Protein AF-A0ABD0LZ65-F1 (afdb_monomer)

Se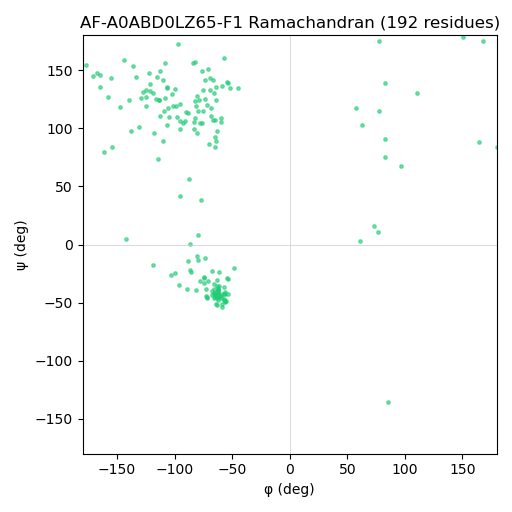condary structure (DSSP, 8-state):
---------------------------------------------------------SS--HHHHHHHHHHHHHHHHHHHHHHH---S-HHHHHHTSSS-HHHHHHHHHHHHHH-HHHHHHHHHHSTT-HHHHHHHHTSS----S-SEEEEEEEEESSS-SSS--EEEEEEEESS--S--------B-TT--B-

Mean predicted aligned error: 16.3 Å

Organism: NCBI:txid370345

Solvent-accessible surface area (backbone atoms only — not comparable to full-atom values): 13146 Å² total; per-residue (Å²): 142,87,83,88,86,79,88,87,89,86,79,91,86,84,90,84,83,80,89,86,81,95,84,86,82,88,82,90,78,89,77,82,75,80,84,78,88,67,83,87,70,87,69,86,77,84,84,79,88,79,78,81,74,87,78,92,67,99,59,84,55,53,33,60,57,40,29,58,46,32,69,71,42,39,65,56,49,36,52,44,45,75,73,73,46,90,63,90,52,38,59,60,56,22,68,67,55,90,66,58,75,68,53,29,51,54,43,23,55,57,18,62,74,46,33,54,72,53,38,52,52,31,44,68,68,32,64,85,38,29,61,60,31,25,35,73,57,64,50,28,84,83,67,90,79,62,64,58,44,78,79,42,79,48,52,45,67,80,72,77,77,92,70,89,64,49,76,49,74,39,73,50,54,82,74,68,76,74,92,80,87,84,89,84,86,67,76,48,97,86,70,56,79,121

Nearest PDB structures (foldseek):
  4k7b-assembly1_A  TM=2.508E-01  e=1.929E+00  Chaetoceros neogracilis
  3fig-assembly1_A  TM=1.866E-01  e=5.243E+00  Mycobacterium tuberculosis

Sequence (194 aa):
MIRLRHVSTDIYTNAATFLAVALVMCSARALTSPAVLGPKSDAISFQQDVSTTTQPDADINRCSVCVDFAHTALSKLVNIVLNVGVIGSCGDLCVMLPQVRSLAAVCDELCETAGIERFVKSVVTATSYSIYFCELLGTCPINDEGDAQISGLTVSPESGPQGPRKISFTIESTNGIGTGQLLWFVTTVDGIRI

Radius of gyration: 25.84 Å; Cα contacts (8 Å, |Δi|>4): 140; chains: 1; bounding box: 75×54×60 Å

Foldseek 3Di:
DDDDDDDDDDDDDDDDDDDDDDDDDDDDDDDDDPDDPDDDDPDPDDDDPQDADDDDDPDPLLLVVQLVLCQQFLLVLLVCCVPVNDDDAQLVSLVSGPDDPVSSVNSRVLCVQQDVVQLSVLSNVCNNPSNSSCVSSVSDDDDPVAQKDWPDWDWPPPDDPDDDIDIDTDIDGPPSHDDDDDDDFDADPVRDGD

pLDDT: mean 72.72, std 20.17, range [30.53, 94.75]

Structure (mmCIF, N/CA/C/O backbone):
data_AF-A0ABD0LZ65-F1
#
_entry.id   AF-A0ABD0LZ65-F1
#
loop_
_atom_site.group_PDB
_atom_site.id
_atom_site.type_symbol
_atom_site.label_atom_id
_atom_site.label_alt_id
_atom_site.label_comp_id
_atom_site.label_asym_id
_atom_site.label_entity_id
_atom_site.label_seq_id
_atom_site.pdbx_PDB_ins_code
_atom_site.Cartn_x
_atom_site.Cartn_y
_atom_site.Cartn_z
_atom_site.occupancy
_atom_site.B_iso_or_equiv
_atom_site.auth_seq_id
_atom_site.auth_comp_id
_atom_site.auth_asym_id
_atom_site.auth_atom_id
_atom_site.pdbx_PDB_model_num
ATOM 1 N N . MET A 1 1 ? 24.706 -19.411 -33.681 1.00 41.19 1 MET A N 1
ATOM 2 C CA . MET A 1 1 ? 25.291 -18.444 -34.636 1.00 41.19 1 MET A CA 1
ATOM 3 C C . MET A 1 1 ? 25.294 -17.087 -33.948 1.00 41.19 1 MET A C 1
ATOM 5 O O . MET A 1 1 ? 24.265 -16.435 -33.871 1.00 41.19 1 MET A O 1
ATOM 9 N N . ILE A 1 2 ? 26.410 -16.766 -33.297 1.00 30.53 2 ILE A N 1
ATOM 10 C CA . ILE A 1 2 ? 26.583 -15.640 -32.370 1.00 30.53 2 ILE A CA 1
ATOM 11 C C . ILE A 1 2 ? 27.324 -14.536 -33.127 1.00 30.53 2 ILE A C 1
ATOM 13 O O . ILE A 1 2 ? 28.349 -14.811 -33.749 1.00 30.53 2 ILE A O 1
ATOM 17 N N . ARG A 1 3 ? 26.809 -13.303 -33.095 1.00 37.03 3 ARG A N 1
ATOM 18 C CA . ARG A 1 3 ? 27.468 -12.123 -33.668 1.00 37.03 3 ARG A CA 1
ATOM 19 C C . ARG A 1 3 ? 27.752 -11.128 -32.545 1.00 37.03 3 ARG A C 1
ATOM 21 O O . ARG A 1 3 ? 26.887 -10.353 -32.157 1.00 37.03 3 ARG A O 1
ATOM 28 N N . LEU A 1 4 ? 28.975 -11.185 -32.027 1.00 31.89 4 LEU A N 1
ATOM 29 C CA . LEU A 1 4 ? 29.576 -10.137 -31.206 1.00 31.89 4 LEU A CA 1
ATOM 30 C C . LEU A 1 4 ? 29.994 -8.983 -32.130 1.00 31.89 4 LEU A C 1
ATOM 32 O O . LEU A 1 4 ? 30.623 -9.220 -33.163 1.00 31.89 4 LEU A O 1
ATOM 36 N N . ARG A 1 5 ? 29.662 -7.741 -31.764 1.00 46.78 5 ARG A N 1
ATOM 37 C CA . ARG A 1 5 ? 30.354 -6.547 -32.266 1.00 46.78 5 ARG A CA 1
ATOM 38 C C . ARG A 1 5 ? 31.216 -5.984 -31.149 1.00 46.78 5 ARG A C 1
ATOM 40 O O . ARG A 1 5 ? 30.784 -5.875 -30.008 1.00 46.78 5 ARG A O 1
ATOM 47 N N . HIS A 1 6 ? 32.434 -5.649 -31.532 1.00 40.12 6 HIS A N 1
ATOM 48 C CA . HIS A 1 6 ? 33.520 -5.176 -30.701 1.00 40.12 6 HIS A CA 1
ATOM 49 C C . HIS A 1 6 ? 33.958 -3.805 -31.245 1.00 40.12 6 HIS A C 1
ATOM 51 O O . HIS A 1 6 ? 33.943 -3.610 -32.460 1.00 40.12 6 HIS A O 1
ATOM 57 N N . VAL A 1 7 ? 34.405 -2.941 -30.324 1.00 42.28 7 VAL A N 1
ATOM 58 C CA . VAL A 1 7 ? 35.361 -1.823 -30.495 1.00 42.28 7 VAL A CA 1
ATOM 59 C C . VAL A 1 7 ? 34.819 -0.541 -31.154 1.00 42.28 7 VAL A C 1
ATOM 61 O O . VAL A 1 7 ? 34.542 -0.509 -32.345 1.00 42.28 7 VAL A O 1
ATOM 64 N N . SER A 1 8 ? 34.773 0.564 -30.397 1.00 43.31 8 SER A N 1
ATOM 65 C CA . SER A 1 8 ? 35.946 1.451 -30.352 1.00 43.31 8 SER A CA 1
ATOM 66 C C . SER A 1 8 ? 35.999 2.331 -29.105 1.00 43.31 8 SER A C 1
ATOM 68 O O . SER A 1 8 ? 35.046 3.013 -28.745 1.00 43.31 8 SER A O 1
ATOM 70 N N . THR A 1 9 ? 37.151 2.236 -28.451 1.00 46.91 9 THR A N 1
ATOM 71 C CA . THR A 1 9 ? 37.751 3.127 -27.460 1.00 46.91 9 THR A CA 1
ATOM 72 C C . THR A 1 9 ? 38.272 4.393 -28.128 1.00 46.91 9 THR A C 1
ATOM 74 O O . THR A 1 9 ? 38.869 4.266 -29.188 1.00 46.91 9 THR A O 1
ATOM 77 N N . ASP A 1 10 ? 38.116 5.538 -27.462 1.00 47.03 10 ASP A N 1
ATOM 78 C CA . ASP A 1 10 ? 38.966 6.742 -27.494 1.00 47.03 10 ASP A CA 1
ATOM 79 C C . ASP A 1 10 ? 38.508 7.633 -26.312 1.00 47.03 10 ASP A C 1
ATOM 81 O O . ASP A 1 10 ? 37.326 7.621 -25.983 1.00 47.03 10 ASP A O 1
ATOM 85 N N . ILE A 1 11 ? 39.282 8.441 -25.588 1.00 50.44 11 ILE A N 1
ATOM 86 C CA . ILE A 1 11 ? 40.715 8.711 -25.458 1.00 50.44 11 ILE A CA 1
ATOM 87 C C . ILE A 1 11 ? 40.849 9.497 -24.133 1.00 50.44 11 ILE A C 1
ATOM 89 O O . ILE A 1 11 ? 39.978 10.281 -23.757 1.00 50.44 11 ILE A O 1
ATOM 93 N N . TYR A 1 12 ? 41.956 9.272 -23.430 1.00 44.56 12 TYR A N 1
ATOM 94 C CA . TYR A 1 12 ? 42.454 10.019 -22.273 1.00 44.56 12 TYR A CA 1
ATOM 95 C C . TYR A 1 12 ? 42.584 11.526 -22.536 1.00 44.56 12 TYR A C 1
ATOM 97 O O . TYR A 1 12 ? 43.211 11.866 -23.531 1.00 44.56 12 TYR A O 1
ATOM 105 N N . THR A 1 13 ? 42.216 12.412 -21.595 1.00 45.00 13 THR A N 1
ATOM 106 C CA . THR A 1 13 ? 43.141 13.442 -21.052 1.00 45.00 13 THR A CA 1
ATOM 107 C C . THR A 1 13 ? 42.562 14.190 -19.838 1.00 45.00 13 THR A C 1
ATOM 109 O O . THR A 1 13 ? 41.387 14.538 -19.815 1.00 45.00 13 THR A O 1
ATOM 112 N N . ASN A 1 14 ? 43.459 14.525 -18.901 1.00 45.38 14 ASN A N 1
ATOM 113 C CA . ASN A 1 14 ? 43.379 15.581 -17.874 1.00 45.38 14 ASN A CA 1
ATOM 114 C C . ASN A 1 14 ? 42.917 15.193 -16.460 1.00 45.38 14 ASN A C 1
ATOM 116 O O . ASN A 1 14 ? 41.922 15.679 -15.933 1.00 45.38 14 ASN A O 1
ATOM 120 N N . ALA A 1 15 ? 43.776 14.415 -15.798 1.00 44.91 15 ALA A N 1
ATOM 121 C CA . ALA A 1 15 ? 44.048 14.564 -14.373 1.00 44.91 15 ALA A CA 1
ATOM 122 C C . ALA A 1 15 ? 45.232 15.533 -14.200 1.00 44.91 15 ALA A C 1
ATOM 124 O O . ALA A 1 15 ? 46.355 15.147 -14.508 1.00 44.91 15 ALA A O 1
ATOM 125 N N . ALA A 1 16 ? 44.991 16.772 -13.755 1.00 44.53 16 ALA A N 1
ATOM 126 C CA . ALA A 1 16 ? 45.996 17.656 -13.142 1.00 44.53 16 ALA A CA 1
ATOM 127 C C . ALA A 1 16 ? 45.377 19.011 -12.750 1.00 44.53 16 ALA A C 1
ATOM 129 O O . ALA A 1 16 ? 45.516 19.977 -13.486 1.00 44.53 16 ALA A O 1
ATOM 130 N N . THR A 1 17 ? 44.745 19.098 -11.578 1.00 50.50 17 THR A N 1
ATOM 131 C CA . THR A 1 17 ? 44.694 20.337 -10.771 1.00 50.50 17 THR A CA 1
ATOM 132 C C . THR A 1 17 ? 44.308 19.982 -9.333 1.00 50.50 17 THR A C 1
ATOM 134 O O . THR A 1 17 ? 43.161 20.074 -8.905 1.00 50.50 17 THR A O 1
ATOM 137 N N . PHE A 1 18 ? 45.310 19.517 -8.588 1.00 42.91 18 PHE A N 1
ATOM 138 C CA . PHE A 1 18 ? 45.309 19.486 -7.128 1.00 42.91 18 PHE A CA 1
ATOM 139 C C . PHE A 1 18 ? 45.577 20.897 -6.571 1.00 42.91 18 PHE A C 1
ATOM 141 O O . PHE A 1 18 ? 46.368 21.641 -7.142 1.00 42.91 18 PHE A O 1
ATOM 148 N N . LEU A 1 19 ? 44.998 21.171 -5.395 1.00 44.56 19 LEU A N 1
ATOM 149 C CA . LEU A 1 19 ? 45.417 22.163 -4.390 1.00 44.56 19 LEU A CA 1
ATOM 150 C C . LEU A 1 19 ? 45.406 23.657 -4.776 1.00 44.56 19 LEU A C 1
ATOM 152 O O . LEU A 1 19 ? 46.388 24.171 -5.299 1.00 44.56 19 LEU A O 1
ATOM 156 N N . ALA A 1 20 ? 44.390 24.391 -4.303 1.00 42.25 20 ALA A N 1
ATOM 157 C CA . ALA A 1 20 ? 44.596 25.670 -3.611 1.00 42.25 20 ALA A CA 1
ATOM 158 C C . ALA A 1 20 ? 43.324 26.122 -2.856 1.00 42.25 20 ALA A C 1
ATOM 160 O O . ALA A 1 20 ? 42.233 26.146 -3.413 1.00 42.25 20 ALA A O 1
ATOM 161 N N . VAL A 1 21 ? 43.527 26.575 -1.616 1.00 46.44 21 VAL A N 1
ATOM 162 C CA . VAL A 1 21 ? 42.649 27.444 -0.805 1.00 46.44 21 VAL A CA 1
ATOM 163 C C . VAL A 1 21 ? 41.485 26.786 -0.047 1.00 46.44 21 VAL A C 1
ATOM 165 O O . VAL A 1 21 ? 40.305 26.990 -0.313 1.00 46.44 21 VAL A O 1
ATOM 168 N N . ALA A 1 22 ? 41.849 26.119 1.049 1.00 43.31 22 ALA A N 1
ATOM 169 C CA . ALA A 1 22 ? 41.120 26.282 2.301 1.00 43.31 22 ALA A CA 1
ATOM 170 C C . ALA A 1 22 ? 41.377 27.706 2.834 1.00 43.31 22 ALA A C 1
ATOM 172 O O . ALA A 1 22 ? 42.515 27.991 3.193 1.00 43.31 22 ALA A O 1
ATOM 173 N N . LEU A 1 23 ? 40.361 28.584 2.828 1.00 46.59 23 LEU A N 1
ATOM 174 C CA . LEU A 1 23 ? 40.190 29.781 3.686 1.00 46.59 23 LEU A CA 1
ATOM 175 C C . LEU A 1 23 ? 39.114 30.715 3.100 1.00 46.59 23 LEU A C 1
ATOM 177 O O . LEU A 1 23 ? 39.457 31.634 2.375 1.00 46.59 23 LEU A O 1
ATOM 181 N N . VAL A 1 24 ? 37.837 30.512 3.449 1.00 53.16 24 VAL A N 1
ATOM 182 C CA . VAL A 1 24 ? 36.882 31.594 3.791 1.00 53.16 24 VAL A CA 1
ATOM 183 C C . VAL A 1 24 ? 35.819 30.982 4.717 1.00 53.16 24 VAL A C 1
ATOM 185 O O . VAL A 1 24 ? 34.760 30.536 4.283 1.00 53.16 24 VAL A O 1
ATOM 188 N N . MET A 1 25 ? 36.127 30.918 6.014 1.00 49.28 25 MET A N 1
ATOM 189 C CA . MET A 1 25 ? 35.100 30.902 7.058 1.00 49.28 25 MET A CA 1
ATOM 190 C C . MET A 1 25 ? 34.679 32.345 7.364 1.00 49.28 25 MET A C 1
ATOM 192 O O . MET A 1 25 ? 35.478 33.267 7.223 1.00 49.28 25 MET A O 1
ATOM 196 N N . CYS A 1 26 ? 33.463 32.486 7.897 1.00 44.91 26 CYS A N 1
ATOM 197 C CA . CYS A 1 26 ? 32.886 33.679 8.526 1.00 44.91 26 CYS A CA 1
ATOM 198 C C . CYS A 1 26 ? 32.264 34.743 7.601 1.00 44.91 26 CYS A C 1
ATOM 200 O O . CYS A 1 26 ? 32.858 35.764 7.274 1.00 44.91 26 CYS A O 1
ATOM 202 N N . SER A 1 27 ? 30.963 34.593 7.342 1.00 55.25 27 SER A N 1
ATOM 203 C CA . SER A 1 27 ? 30.028 35.698 7.594 1.00 55.25 27 SER A CA 1
ATOM 204 C C . SER A 1 27 ? 28.662 35.157 8.016 1.00 55.25 27 SER A C 1
ATOM 206 O O . SER A 1 27 ? 27.998 34.401 7.312 1.00 55.25 27 SER A O 1
ATOM 208 N N . ALA A 1 28 ? 28.286 35.529 9.235 1.00 50.56 28 ALA A N 1
ATOM 209 C CA . ALA A 1 28 ? 27.008 35.252 9.855 1.00 50.56 28 ALA A CA 1
ATOM 210 C C . ALA A 1 28 ? 25.861 35.939 9.102 1.00 50.56 28 ALA A C 1
ATOM 212 O O . ALA A 1 28 ? 25.926 37.138 8.832 1.00 50.56 28 ALA A O 1
ATOM 213 N N . ARG A 1 29 ? 24.764 35.209 8.879 1.00 59.06 29 ARG A N 1
ATOM 214 C CA . ARG A 1 29 ? 23.412 35.781 8.847 1.00 59.06 29 ARG A CA 1
ATOM 215 C C . ARG A 1 29 ? 22.460 34.844 9.578 1.00 59.06 29 ARG A C 1
ATOM 217 O O . ARG A 1 29 ? 21.974 33.867 9.022 1.00 59.06 29 ARG A O 1
ATOM 224 N N . ALA A 1 30 ? 22.213 35.172 10.843 1.00 46.31 30 ALA A N 1
ATOM 225 C CA . ALA A 1 30 ? 21.021 34.741 11.548 1.00 46.31 30 ALA A CA 1
ATOM 226 C C . ALA A 1 30 ? 19.813 35.401 10.864 1.00 46.31 30 ALA A C 1
ATOM 228 O O . ALA A 1 30 ? 19.624 36.611 10.961 1.00 46.31 30 ALA A O 1
ATOM 229 N N . LEU A 1 31 ? 19.031 34.613 10.130 1.00 55.03 31 LEU A N 1
ATOM 230 C CA . LEU A 1 31 ? 17.697 34.995 9.679 1.00 55.03 31 LEU A CA 1
ATOM 231 C C . LEU A 1 31 ? 16.704 34.422 10.687 1.00 55.03 31 LEU A C 1
ATOM 233 O O . LEU A 1 31 ? 16.379 33.238 10.670 1.00 55.03 31 LEU A O 1
ATOM 237 N N . THR A 1 32 ? 16.262 35.279 11.601 1.00 49.81 32 THR A N 1
ATOM 238 C CA . THR A 1 32 ? 15.119 35.026 12.474 1.00 49.81 32 THR A C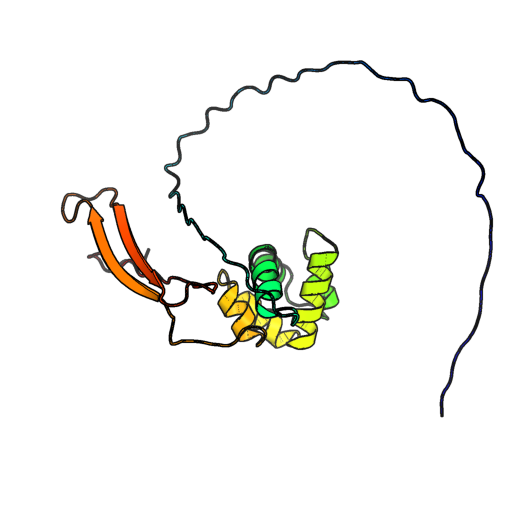A 1
ATOM 239 C C . THR A 1 32 ? 13.861 34.968 11.612 1.00 49.81 32 THR A C 1
ATOM 241 O O . THR A 1 32 ? 13.414 35.995 11.101 1.00 49.81 32 THR A O 1
ATOM 244 N N . SER A 1 33 ? 13.302 33.771 11.423 1.00 56.28 33 SER A N 1
ATOM 245 C CA . SER A 1 33 ? 11.960 33.629 10.852 1.00 56.28 33 SER A CA 1
ATOM 246 C C . SER A 1 33 ? 10.917 34.136 11.854 1.00 56.28 33 SER A C 1
ATOM 248 O O . SER A 1 33 ? 10.982 33.754 13.025 1.00 56.28 33 SER A O 1
ATOM 250 N N . PRO A 1 34 ? 9.947 34.962 11.429 1.00 55.16 34 PRO A N 1
ATOM 251 C CA . PRO A 1 34 ? 8.779 35.255 12.242 1.00 55.16 34 PRO A CA 1
ATOM 252 C C . PRO A 1 34 ? 7.945 33.980 12.407 1.00 55.16 34 PRO A C 1
ATOM 254 O O . PRO A 1 34 ? 7.633 33.289 11.437 1.00 55.16 34 PRO A O 1
ATOM 257 N N . ALA A 1 35 ? 7.594 33.675 13.654 1.00 47.16 35 ALA A N 1
ATOM 258 C CA . ALA A 1 35 ? 6.641 32.631 13.990 1.00 47.16 35 ALA A CA 1
ATOM 259 C C . ALA A 1 35 ? 5.289 32.955 13.338 1.00 47.16 35 ALA A C 1
ATOM 261 O O . ALA A 1 35 ? 4.595 33.890 13.738 1.00 47.16 35 ALA A O 1
ATOM 262 N N . VAL A 1 36 ? 4.923 32.185 12.315 1.00 49.31 36 VAL A N 1
ATOM 263 C CA . VAL A 1 36 ? 3.570 32.179 11.762 1.00 49.31 36 VAL A CA 1
ATOM 264 C C . VAL A 1 36 ? 2.694 31.392 12.735 1.00 49.31 36 VAL A C 1
ATOM 266 O O . VAL A 1 36 ? 2.767 30.167 12.807 1.00 49.31 36 VAL A O 1
ATOM 269 N N . LEU A 1 37 ? 1.879 32.110 13.508 1.00 49.38 37 LEU A N 1
ATOM 270 C CA . LEU A 1 37 ? 0.743 31.560 14.247 1.00 49.38 37 LEU A CA 1
ATOM 271 C C . LEU A 1 37 ? -0.338 31.168 13.231 1.00 49.38 37 LEU A C 1
ATOM 273 O O . LEU A 1 37 ? -1.208 31.965 12.886 1.00 49.38 37 LEU A O 1
ATOM 277 N N . GLY A 1 38 ? -0.232 29.950 12.704 1.00 46.84 38 GLY A N 1
ATOM 278 C CA . GLY A 1 38 ? -1.297 29.326 11.928 1.00 46.84 38 GLY A CA 1
ATOM 279 C C . GLY A 1 38 ? -2.480 28.932 12.826 1.00 46.84 38 GLY A C 1
ATOM 280 O O . GLY A 1 38 ? -2.282 28.657 14.014 1.00 46.84 38 GLY A O 1
ATOM 281 N N . PRO A 1 39 ? -3.713 28.910 12.291 1.00 45.66 39 PRO A N 1
ATOM 282 C CA . PRO A 1 39 ? -4.882 28.440 13.020 1.00 45.66 39 PRO A CA 1
ATOM 283 C C . PRO A 1 39 ? -4.682 26.987 13.460 1.00 45.66 39 PRO A C 1
ATOM 285 O O . PRO A 1 39 ? -4.199 26.146 12.705 1.00 45.66 39 PRO A O 1
ATOM 288 N N . LYS A 1 40 ? -5.063 26.723 14.708 1.00 40.44 40 LYS A N 1
ATOM 289 C CA . LYS A 1 40 ? -5.073 25.414 15.354 1.00 40.44 40 LYS A CA 1
ATOM 290 C C . LYS A 1 40 ? -6.085 24.525 14.621 1.00 40.44 40 LYS A C 1
ATOM 292 O O . LYS A 1 40 ? -7.269 24.549 14.936 1.00 40.44 40 LYS A O 1
ATOM 297 N N . SER A 1 41 ? -5.647 23.814 13.587 1.00 48.69 41 SER A N 1
ATOM 298 C CA . SER A 1 41 ? -6.399 22.682 13.065 1.00 48.69 41 SER A CA 1
ATOM 299 C C . SER A 1 41 ? -6.275 21.565 14.093 1.00 48.69 41 SER A C 1
ATOM 301 O O . SER A 1 41 ? -5.166 21.146 14.431 1.00 48.69 41 SER A O 1
ATOM 303 N N . ASP A 1 42 ? -7.406 21.115 14.631 1.00 43.12 42 ASP A N 1
ATOM 304 C CA . ASP A 1 42 ? -7.477 19.886 15.414 1.00 43.12 42 ASP A CA 1
ATOM 305 C C . ASP A 1 42 ? -7.139 18.722 14.474 1.00 43.12 42 ASP A C 1
ATOM 307 O O . ASP A 1 42 ? -7.996 18.119 13.830 1.00 43.12 42 ASP A O 1
ATOM 311 N N . ALA A 1 43 ? -5.840 18.483 14.306 1.00 39.81 43 ALA A N 1
ATOM 312 C CA . ALA A 1 43 ? -5.324 17.355 13.568 1.00 39.81 43 ALA A CA 1
ATOM 313 C C . ALA A 1 43 ? -5.736 16.085 14.313 1.00 39.81 43 ALA A C 1
ATOM 315 O O . ALA A 1 43 ? -5.434 15.912 15.495 1.00 39.81 43 ALA A O 1
ATOM 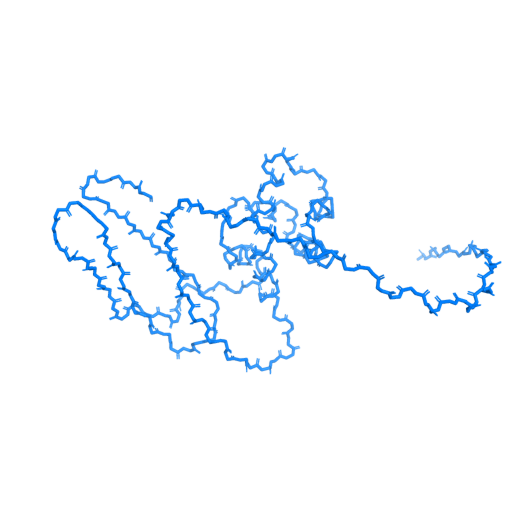316 N N . ILE A 1 44 ? -6.418 15.189 13.605 1.00 44.69 44 ILE A N 1
ATOM 317 C CA . ILE A 1 44 ? -6.600 13.809 14.040 1.00 44.69 44 ILE A CA 1
ATOM 318 C C . ILE A 1 44 ? -5.198 13.191 14.080 1.00 44.69 44 ILE A C 1
ATOM 320 O O . ILE A 1 44 ? -4.630 12.831 13.051 1.00 44.69 44 ILE A O 1
ATOM 324 N N . SER A 1 45 ? -4.597 13.147 15.266 1.00 36.12 45 SER A N 1
ATOM 325 C CA . SER A 1 45 ? -3.297 12.525 15.481 1.00 36.12 45 SER A CA 1
ATOM 326 C C . SER A 1 45 ? -3.490 11.025 15.677 1.00 36.12 45 SER A C 1
ATOM 328 O O . SER A 1 45 ? -3.930 10.585 16.740 1.00 36.12 45 SER A O 1
ATOM 330 N N . PHE A 1 46 ? -3.149 10.237 14.662 1.00 43.25 46 PHE A N 1
ATOM 331 C CA . PHE A 1 46 ? -2.929 8.805 14.825 1.00 43.25 46 PHE A CA 1
ATOM 332 C C . PHE A 1 46 ? -1.502 8.607 15.345 1.00 43.25 46 PHE A C 1
ATOM 334 O O . PHE A 1 46 ? -0.539 8.858 14.626 1.00 43.25 46 PHE A O 1
ATOM 341 N N . GLN A 1 47 ? -1.356 8.207 16.609 1.00 35.97 47 GLN A N 1
ATOM 342 C CA . GLN A 1 47 ? -0.085 7.699 17.126 1.00 35.97 47 GLN A CA 1
ATOM 343 C C . GLN A 1 47 ? -0.133 6.177 17.027 1.00 35.97 47 GLN A C 1
ATOM 345 O O . GLN A 1 47 ? -0.872 5.531 17.766 1.00 35.97 47 GLN A O 1
ATOM 350 N N . GLN A 1 48 ? 0.599 5.621 16.065 1.00 39.69 48 GLN A N 1
ATOM 351 C CA . GLN A 1 48 ? 0.784 4.183 15.926 1.00 39.69 48 GLN A CA 1
ATOM 352 C C . GLN A 1 48 ? 2.209 3.854 16.376 1.00 39.69 48 GLN A C 1
ATOM 354 O O . GLN A 1 48 ? 3.162 4.104 15.641 1.00 39.69 48 GLN A O 1
ATOM 359 N N . ASP A 1 49 ? 2.356 3.320 17.588 1.00 33.06 49 ASP A N 1
ATOM 360 C CA . ASP A 1 49 ? 3.623 2.754 18.053 1.00 33.06 49 ASP A CA 1
ATOM 361 C C . ASP A 1 49 ? 3.754 1.336 17.483 1.00 33.06 49 ASP A C 1
ATOM 363 O O . ASP A 1 49 ? 3.187 0.376 18.003 1.00 33.06 49 ASP A O 1
ATOM 367 N N . VAL A 1 50 ? 4.461 1.209 16.358 1.00 42.56 50 VAL A N 1
ATOM 368 C CA . VAL A 1 50 ? 4.819 -0.091 15.775 1.00 42.56 50 VAL A CA 1
ATOM 369 C C . VAL A 1 50 ? 6.195 -0.487 16.305 1.00 42.56 50 VAL A C 1
ATOM 371 O O . VAL A 1 50 ? 7.213 0.050 15.871 1.00 42.56 50 VAL A O 1
ATOM 374 N N . SER A 1 51 ? 6.244 -1.428 17.250 1.00 36.06 51 SER A N 1
ATOM 375 C CA . SER A 1 51 ? 7.494 -2.088 17.645 1.00 36.06 51 SER A CA 1
ATOM 376 C C . SER A 1 51 ? 7.801 -3.233 16.684 1.00 36.06 51 SER A C 1
ATOM 378 O O . SER A 1 51 ? 7.260 -4.328 16.807 1.00 36.06 51 SER A O 1
ATOM 380 N N . THR A 1 52 ? 8.694 -2.986 15.730 1.00 36.53 52 THR A N 1
ATOM 381 C CA . THR A 1 52 ? 9.206 -4.010 14.813 1.00 36.53 52 THR A CA 1
ATOM 382 C C . THR A 1 52 ? 10.291 -4.830 15.513 1.00 36.53 52 THR A C 1
ATOM 384 O O . THR A 1 52 ? 11.353 -4.298 15.836 1.00 36.53 52 THR A O 1
ATOM 387 N N . THR A 1 53 ? 10.053 -6.125 15.743 1.00 39.62 53 THR A N 1
ATOM 388 C CA . THR A 1 53 ? 11.099 -7.050 16.213 1.00 39.62 53 THR A CA 1
ATOM 389 C C . THR A 1 53 ? 11.655 -7.806 15.011 1.00 39.62 53 THR A C 1
ATOM 391 O O . THR A 1 53 ? 10.967 -8.617 14.400 1.00 39.62 53 THR A O 1
ATOM 394 N N . THR A 1 54 ? 12.893 -7.496 14.635 1.00 47.34 54 THR A N 1
ATOM 395 C CA . THR A 1 54 ? 13.596 -8.082 13.489 1.00 47.34 54 THR A CA 1
ATOM 396 C C . THR A 1 54 ? 14.018 -9.522 13.794 1.00 47.34 54 THR A C 1
ATOM 398 O O . THR A 1 54 ? 14.761 -9.744 14.751 1.00 47.34 54 THR A O 1
ATOM 401 N N . GLN A 1 55 ? 13.629 -10.492 12.960 1.00 46.66 55 GLN A N 1
ATOM 402 C CA . GLN A 1 55 ? 14.365 -11.755 12.830 1.00 46.66 55 GLN A CA 1
ATOM 403 C C . GLN A 1 55 ? 15.013 -11.875 11.443 1.00 46.66 55 GLN A C 1
ATOM 405 O O . GLN A 1 55 ? 14.499 -11.295 10.483 1.00 46.66 55 GLN A O 1
ATOM 410 N N . PRO A 1 56 ? 16.166 -12.563 11.344 1.00 54.97 56 PRO A N 1
ATOM 411 C CA . PRO A 1 56 ? 17.021 -12.538 10.173 1.00 54.97 56 PRO A CA 1
ATOM 412 C C . PRO A 1 56 ? 16.872 -13.838 9.381 1.00 54.97 56 PRO A C 1
ATOM 414 O O . PRO A 1 56 ? 17.390 -14.864 9.802 1.00 54.97 56 PRO A O 1
ATOM 417 N N . ASP A 1 57 ? 16.255 -13.775 8.207 1.00 44.09 57 ASP A N 1
ATOM 418 C CA . ASP A 1 57 ? 16.465 -14.785 7.173 1.00 44.09 57 ASP A CA 1
ATOM 419 C C . ASP A 1 57 ? 16.843 -14.088 5.871 1.00 44.09 57 ASP A C 1
ATOM 421 O O . ASP A 1 57 ? 16.255 -13.085 5.468 1.00 44.09 57 ASP A O 1
ATOM 425 N N . ALA A 1 58 ? 17.908 -14.593 5.254 1.00 39.31 58 ALA A N 1
ATOM 426 C CA . ALA A 1 58 ? 18.606 -14.022 4.109 1.00 39.31 5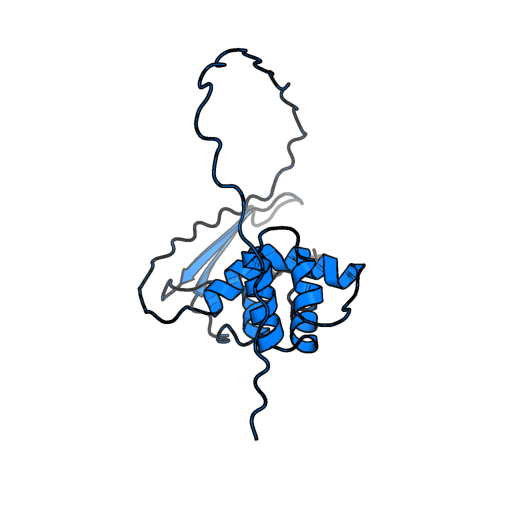8 ALA A CA 1
ATOM 427 C C . ALA A 1 58 ? 17.864 -14.232 2.774 1.00 39.31 58 ALA A C 1
ATOM 429 O O . ALA A 1 58 ? 18.495 -14.464 1.744 1.00 39.31 58 ALA A O 1
ATOM 430 N N . ASP A 1 59 ? 16.538 -14.138 2.792 1.00 47.22 59 ASP A N 1
ATOM 431 C CA . ASP A 1 59 ? 15.725 -13.966 1.597 1.00 47.22 59 ASP A CA 1
ATOM 432 C C . ASP A 1 59 ? 15.261 -12.511 1.604 1.00 47.22 59 ASP A C 1
ATOM 434 O O . ASP A 1 59 ? 14.630 -12.055 2.561 1.00 47.22 59 ASP A O 1
ATOM 438 N N . ILE A 1 60 ? 15.657 -11.727 0.599 1.00 53.00 60 ILE A N 1
ATOM 439 C CA . ILE A 1 60 ? 15.241 -10.325 0.511 1.00 53.00 60 ILE A CA 1
ATOM 440 C C . ILE A 1 60 ? 13.720 -10.350 0.440 1.00 53.00 60 ILE A C 1
ATOM 442 O O . ILE A 1 60 ? 13.157 -10.723 -0.588 1.00 53.00 60 ILE A O 1
ATOM 446 N N . ASN A 1 61 ? 13.062 -9.992 1.544 1.00 76.25 61 ASN A N 1
ATOM 447 C CA . ASN A 1 61 ? 11.620 -10.061 1.659 1.00 76.25 61 ASN A CA 1
ATOM 448 C C . ASN A 1 61 ? 11.012 -9.058 0.666 1.00 76.25 61 ASN A C 1
ATOM 450 O O . ASN A 1 61 ? 10.868 -7.869 0.958 1.00 76.25 61 ASN A O 1
ATOM 454 N N . ARG A 1 62 ? 10.709 -9.544 -0.546 1.00 85.19 62 ARG A N 1
ATOM 455 C CA . ARG A 1 62 ? 10.157 -8.764 -1.663 1.00 85.19 62 ARG A CA 1
ATOM 456 C C . ARG A 1 62 ? 8.885 -8.037 -1.248 1.00 85.19 62 ARG A C 1
ATOM 458 O O . ARG A 1 62 ? 8.624 -6.950 -1.757 1.00 85.19 62 ARG A O 1
ATOM 465 N N . CYS A 1 63 ? 8.148 -8.605 -0.294 1.00 87.25 63 CYS A N 1
ATOM 466 C CA . CYS A 1 63 ? 6.995 -7.962 0.306 1.00 87.25 63 CYS A CA 1
ATOM 467 C C . CYS A 1 63 ? 7.400 -6.692 1.064 1.00 87.25 63 CYS A C 1
ATOM 469 O O . CYS A 1 63 ? 6.873 -5.632 0.754 1.00 87.25 63 CYS A O 1
ATOM 471 N N . SER A 1 64 ? 8.388 -6.749 1.968 1.00 88.50 64 SER A N 1
ATOM 472 C CA . SER A 1 64 ? 8.867 -5.560 2.700 1.00 88.50 64 SER A CA 1
ATOM 473 C C . SER A 1 64 ? 9.321 -4.453 1.750 1.00 88.50 64 SER A C 1
ATOM 475 O O . SER A 1 64 ? 8.877 -3.316 1.871 1.00 88.50 64 SER A O 1
ATOM 477 N N . VAL A 1 65 ? 10.143 -4.794 0.751 1.00 90.50 65 VAL A N 1
ATOM 478 C CA . VAL A 1 65 ? 10.637 -3.819 -0.236 1.00 90.50 65 VAL A CA 1
ATOM 479 C C . VAL A 1 65 ? 9.486 -3.212 -1.041 1.00 90.50 65 VAL A C 1
ATOM 481 O O . VAL A 1 65 ? 9.467 -2.005 -1.281 1.00 90.50 65 VAL A O 1
ATOM 484 N N . CYS A 1 66 ? 8.510 -4.029 -1.444 1.00 92.00 66 CYS A N 1
ATOM 485 C CA . CYS A 1 66 ? 7.330 -3.549 -2.150 1.00 92.00 66 CYS A CA 1
ATOM 486 C C . CYS A 1 66 ? 6.465 -2.640 -1.267 1.00 92.00 66 CYS A C 1
ATOM 488 O O . CYS A 1 66 ? 6.007 -1.602 -1.738 1.00 92.00 66 CYS A O 1
ATOM 490 N N . VAL A 1 67 ? 6.258 -2.993 0.004 1.00 91.38 67 VAL A N 1
ATOM 491 C CA . VAL A 1 67 ? 5.450 -2.209 0.945 1.00 91.38 67 VAL A CA 1
ATOM 492 C C . VAL A 1 67 ? 6.100 -0.851 1.201 1.00 91.38 67 VAL A C 1
ATOM 494 O O . VAL A 1 67 ? 5.412 0.168 1.109 1.00 91.38 67 VAL A O 1
ATOM 497 N N . ASP A 1 68 ? 7.415 -0.815 1.430 1.00 90.75 68 ASP A N 1
ATOM 498 C CA . ASP A 1 68 ? 8.183 0.423 1.622 1.00 90.75 68 ASP A CA 1
ATOM 499 C C . ASP A 1 68 ? 8.131 1.317 0.374 1.00 90.75 68 ASP A C 1
ATOM 501 O O . ASP A 1 68 ? 7.908 2.535 0.452 1.00 90.75 68 ASP A O 1
ATOM 505 N N . PHE A 1 69 ? 8.276 0.700 -0.804 1.00 92.12 69 PHE A N 1
ATOM 506 C CA . PHE A 1 69 ? 8.099 1.366 -2.088 1.00 92.12 69 PHE A CA 1
ATOM 507 C C . PHE A 1 69 ? 6.695 1.961 -2.211 1.00 92.12 69 PHE A C 1
ATOM 509 O O . PHE A 1 69 ? 6.554 3.159 -2.457 1.00 92.12 69 PHE A O 1
ATOM 516 N N . ALA A 1 70 ? 5.658 1.151 -2.011 1.00 92.56 70 ALA A N 1
ATOM 517 C CA . ALA A 1 70 ? 4.271 1.554 -2.173 1.00 92.56 70 ALA A CA 1
ATOM 518 C C . ALA A 1 70 ? 3.903 2.673 -1.189 1.00 92.56 70 ALA A C 1
ATOM 520 O O . ALA A 1 70 ? 3.268 3.648 -1.580 1.00 92.56 70 ALA A O 1
ATOM 521 N N . HIS A 1 71 ? 4.385 2.612 0.054 1.00 90.25 71 HIS A N 1
ATOM 522 C CA . HIS A 1 71 ? 4.177 3.674 1.039 1.00 90.25 71 HIS A CA 1
ATOM 523 C C . HIS A 1 71 ? 4.699 5.039 0.559 1.00 90.25 71 HIS A C 1
ATOM 525 O O . HIS A 1 71 ? 4.070 6.071 0.784 1.00 90.25 71 HIS A O 1
ATOM 531 N N . THR A 1 72 ? 5.821 5.046 -0.162 1.00 90.00 72 THR A N 1
ATOM 532 C CA . THR A 1 72 ? 6.462 6.276 -0.645 1.00 90.00 72 THR A CA 1
ATOM 533 C C . THR A 1 72 ? 5.942 6.725 -2.016 1.00 90.00 72 THR A C 1
ATOM 535 O O . THR A 1 72 ? 5.830 7.923 -2.292 1.00 90.00 72 THR A O 1
ATOM 538 N N . AL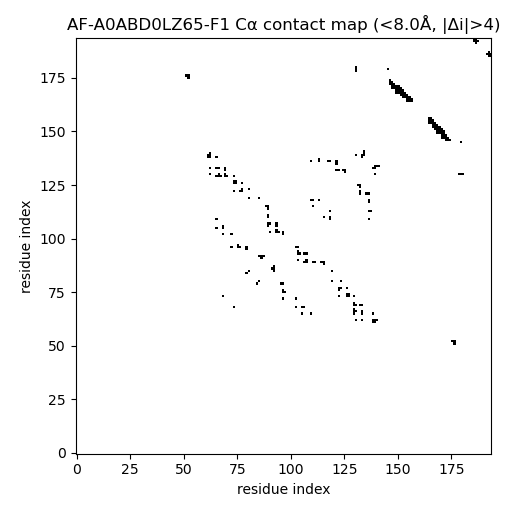A A 1 73 ? 5.675 5.770 -2.907 1.00 91.50 73 ALA A N 1
ATOM 539 C CA . ALA A 1 73 ? 5.485 6.011 -4.333 1.00 91.50 73 ALA A CA 1
ATOM 540 C C . ALA A 1 73 ? 4.020 5.989 -4.773 1.00 91.50 73 ALA A C 1
ATOM 542 O O . ALA A 1 73 ? 3.692 6.642 -5.761 1.00 91.50 73 ALA A O 1
ATOM 543 N N . LEU A 1 74 ? 3.132 5.276 -4.074 1.00 91.50 74 LEU A N 1
ATOM 544 C CA . LEU A 1 74 ? 1.796 4.957 -4.590 1.00 91.50 74 LEU A CA 1
ATOM 545 C C . LEU A 1 74 ? 0.931 6.204 -4.800 1.00 91.50 74 LEU A C 1
ATOM 547 O O . LEU A 1 74 ? 0.337 6.361 -5.861 1.00 91.50 74 LEU A O 1
ATOM 551 N N . SER A 1 75 ? 0.948 7.155 -3.862 1.00 90.44 75 SER A N 1
ATOM 552 C CA . SER A 1 75 ? 0.227 8.430 -4.013 1.00 90.44 75 SER A CA 1
ATOM 553 C C . SER A 1 75 ? 0.728 9.255 -5.207 1.00 90.44 75 SER A C 1
ATOM 555 O O . SER A 1 75 ? -0.054 9.906 -5.901 1.00 90.44 75 SER A O 1
ATOM 557 N N . LYS A 1 76 ? 2.033 9.208 -5.495 1.00 91.25 76 LYS A N 1
ATOM 558 C CA . LYS A 1 76 ? 2.636 9.873 -6.657 1.00 91.25 76 LYS A CA 1
ATOM 559 C C . LYS A 1 76 ? 2.281 9.139 -7.949 1.00 91.25 76 LYS A C 1
ATOM 561 O O . LYS A 1 76 ? 1.885 9.788 -8.910 1.00 91.25 76 LYS A O 1
ATOM 566 N N . LEU A 1 77 ? 2.367 7.809 -7.954 1.00 91.12 77 LEU A N 1
ATOM 567 C CA . LEU A 1 77 ? 2.003 6.964 -9.091 1.00 91.12 77 LEU A CA 1
ATOM 568 C C . LEU A 1 77 ? 0.541 7.150 -9.489 1.00 91.12 77 LEU A C 1
ATOM 570 O O . LEU A 1 77 ? 0.265 7.326 -10.669 1.00 91.12 77 LEU A O 1
ATOM 574 N N . VAL A 1 78 ? -0.383 7.186 -8.525 1.00 92.06 78 VAL A N 1
ATOM 575 C CA . VAL A 1 78 ? -1.804 7.456 -8.790 1.00 92.06 78 VAL A CA 1
ATOM 576 C C . VAL A 1 78 ? -1.967 8.802 -9.494 1.00 92.06 78 VAL A C 1
ATOM 578 O O . VAL A 1 78 ? -2.628 8.881 -10.526 1.00 92.06 78 VAL A O 1
ATOM 581 N N . ASN A 1 79 ? -1.313 9.855 -8.997 1.00 90.62 79 ASN A N 1
ATOM 582 C CA . ASN A 1 79 ? -1.369 11.168 -9.637 1.00 90.62 79 ASN A CA 1
ATOM 583 C C . ASN A 1 79 ? -0.770 11.160 -11.051 1.00 90.62 79 ASN A C 1
ATOM 585 O O . ASN A 1 79 ? -1.336 11.780 -11.948 1.00 90.62 79 ASN A O 1
ATOM 589 N N . ILE A 1 80 ? 0.342 10.459 -11.271 1.00 91.12 80 ILE A N 1
ATOM 590 C CA . ILE A 1 80 ? 0.961 10.337 -12.597 1.00 91.12 80 ILE A CA 1
ATOM 591 C C . ILE A 1 80 ? 0.007 9.617 -13.556 1.00 91.12 80 ILE A C 1
ATOM 593 O O . ILE A 1 80 ? -0.322 10.159 -14.608 1.00 91.12 80 ILE A O 1
ATOM 597 N N . VAL A 1 81 ? -0.505 8.447 -13.169 1.00 90.88 81 VAL A N 1
ATOM 598 C CA . VAL A 1 81 ? -1.400 7.630 -14.002 1.00 90.88 81 VAL A CA 1
ATOM 599 C C . VAL A 1 81 ? -2.702 8.368 -14.324 1.00 90.88 81 VAL A C 1
ATOM 601 O O . VAL A 1 81 ? -3.168 8.298 -15.458 1.00 90.88 81 VAL A O 1
ATOM 604 N N . LEU A 1 82 ? -3.278 9.108 -13.371 1.00 91.00 82 LEU A N 1
ATOM 605 C CA . LEU A 1 82 ? -4.528 9.843 -13.590 1.00 91.00 82 LEU A CA 1
ATOM 606 C C . LEU A 1 82 ? -4.360 11.103 -14.454 1.00 91.00 82 LEU A C 1
ATOM 608 O O . LEU A 1 82 ? -5.286 11.450 -15.182 1.00 91.00 82 LEU A O 1
ATOM 612 N N . ASN A 1 83 ? -3.216 11.795 -14.383 1.00 90.25 83 ASN A N 1
ATOM 613 C CA . ASN A 1 83 ? -3.014 13.060 -15.104 1.00 90.25 83 ASN A CA 1
ATOM 614 C C . ASN A 1 83 ? -2.293 12.897 -16.449 1.00 90.25 83 ASN A C 1
ATOM 616 O O . ASN A 1 83 ? -2.567 13.646 -17.383 1.00 90.25 83 ASN A O 1
ATOM 620 N N . VAL A 1 84 ? -1.356 11.955 -16.546 1.00 87.38 84 VAL A N 1
ATOM 621 C CA . VAL A 1 84 ? -0.533 11.726 -17.747 1.00 87.38 84 VAL A CA 1
ATOM 622 C C . VAL A 1 84 ? -1.068 10.550 -18.570 1.00 87.38 84 VAL A C 1
ATOM 624 O O . VAL A 1 84 ? -0.868 10.501 -19.783 1.00 87.38 84 VAL A O 1
ATOM 627 N N . GLY A 1 85 ? -1.796 9.629 -17.931 1.00 82.62 85 GLY A N 1
ATOM 628 C CA . GLY A 1 85 ? -2.167 8.349 -18.523 1.00 82.62 85 GLY A CA 1
ATOM 629 C C . GLY A 1 85 ? -1.004 7.355 -18.522 1.00 82.62 85 GLY A C 1
ATOM 630 O O . GLY A 1 85 ? 0.122 7.670 -18.138 1.00 82.62 85 GLY A O 1
ATOM 631 N N . VAL A 1 86 ? -1.284 6.124 -18.950 1.00 78.62 86 VAL A N 1
ATOM 632 C CA . VAL A 1 86 ? -0.249 5.103 -19.153 1.00 78.62 86 VAL A CA 1
ATOM 633 C C . VAL A 1 86 ? 0.279 5.235 -20.569 1.00 78.62 86 VAL A C 1
ATOM 635 O O . VAL A 1 86 ? -0.451 4.980 -21.526 1.00 78.62 86 VAL A O 1
ATOM 638 N N . ILE A 1 87 ? 1.539 5.629 -20.711 1.00 65.44 87 ILE A N 1
ATOM 639 C CA . ILE A 1 87 ? 2.199 5.725 -22.011 1.00 65.44 87 ILE A CA 1
ATOM 640 C C . ILE A 1 87 ? 3.464 4.876 -21.956 1.00 65.44 87 ILE A C 1
ATOM 642 O O . ILE A 1 87 ? 4.363 5.162 -21.173 1.00 65.44 87 ILE A O 1
ATOM 646 N N . GLY A 1 88 ? 3.536 3.859 -22.815 1.00 85.88 88 GLY A N 1
ATOM 647 C CA . GLY A 1 88 ? 4.765 3.106 -23.059 1.00 85.88 88 GLY A CA 1
ATOM 648 C C . GLY A 1 88 ? 5.024 1.958 -22.082 1.00 85.88 88 GLY A C 1
ATOM 649 O O . GLY A 1 88 ? 4.149 1.129 -21.832 1.00 85.88 88 GLY A O 1
ATOM 650 N N . SER A 1 89 ? 6.272 1.875 -21.628 1.00 93.19 89 SER A N 1
ATOM 651 C CA . SER A 1 89 ? 6.830 0.781 -20.827 1.00 93.19 89 SER A CA 1
ATOM 652 C C . SER A 1 89 ? 6.837 1.084 -19.322 1.00 93.19 89 SER A C 1
ATOM 654 O O . SER A 1 89 ? 6.562 2.207 -18.895 1.00 93.19 89 SER A O 1
ATOM 656 N N . CYS A 1 90 ? 7.187 0.087 -18.504 1.00 93.19 90 CYS A N 1
ATOM 657 C CA . CYS A 1 90 ? 7.398 0.270 -17.067 1.00 93.19 90 CYS A CA 1
ATOM 658 C C . CYS A 1 90 ? 8.453 1.340 -16.769 1.00 93.19 90 CYS A C 1
ATOM 660 O O . CYS A 1 90 ? 8.203 2.231 -15.955 1.00 93.19 90 CYS A O 1
ATOM 662 N N . GLY A 1 91 ? 9.561 1.340 -17.511 1.00 91.94 91 GLY A N 1
ATOM 663 C CA . GLY A 1 91 ? 10.609 2.347 -17.375 1.00 91.94 91 GLY A CA 1
ATOM 664 C C . GLY A 1 91 ? 10.104 3.771 -17.618 1.00 91.94 91 GLY A C 1
ATOM 665 O O . GLY A 1 91 ? 10.425 4.674 -16.844 1.00 91.94 91 GLY A O 1
ATOM 666 N N . ASP A 1 92 ? 9.262 3.972 -18.637 1.00 91.94 92 ASP A N 1
ATOM 667 C CA . ASP A 1 92 ? 8.698 5.292 -18.960 1.00 91.94 92 ASP A CA 1
ATOM 668 C C . ASP A 1 92 ? 7.828 5.823 -17.813 1.00 91.94 92 ASP A C 1
ATOM 670 O O . ASP A 1 92 ? 7.948 6.988 -17.426 1.00 91.94 92 ASP A O 1
ATOM 674 N N . LEU A 1 93 ? 6.999 4.956 -17.221 1.00 91.56 93 LEU A N 1
ATOM 675 C CA . LEU A 1 93 ? 6.176 5.290 -16.059 1.00 91.56 93 LEU A CA 1
ATOM 676 C C . LEU A 1 93 ? 7.036 5.573 -14.818 1.00 91.56 93 LEU A C 1
ATOM 678 O O . LEU A 1 93 ? 6.818 6.552 -14.103 1.00 91.56 93 LEU A O 1
ATOM 682 N N . CYS A 1 94 ? 8.028 4.727 -14.555 1.00 92.12 94 CYS A N 1
ATOM 683 C CA . CYS A 1 94 ? 8.826 4.774 -13.336 1.00 92.12 94 CYS A CA 1
ATOM 684 C C . CYS A 1 94 ? 9.832 5.934 -13.311 1.00 92.12 94 CYS A C 1
ATOM 686 O O . CYS A 1 94 ? 10.130 6.460 -12.237 1.00 92.12 94 CYS A O 1
ATOM 688 N N . VAL A 1 95 ? 10.302 6.406 -14.471 1.00 91.44 95 VAL A N 1
ATOM 689 C CA . VAL A 1 95 ? 11.141 7.615 -14.582 1.00 91.44 95 VAL A CA 1
ATOM 690 C C . VAL A 1 95 ? 10.368 8.889 -14.223 1.00 91.44 95 VAL A C 1
ATOM 692 O O . VAL A 1 95 ? 10.977 9.874 -13.801 1.00 91.44 95 VAL A O 1
ATOM 695 N N . MET A 1 96 ? 9.034 8.881 -14.318 1.00 90.62 96 MET A N 1
ATOM 696 C CA . MET A 1 96 ? 8.209 10.026 -13.919 1.00 90.62 96 MET A CA 1
ATOM 697 C C . MET A 1 96 ? 8.114 10.205 -12.400 1.00 90.62 96 MET A C 1
ATOM 699 O O . MET A 1 96 ? 7.649 11.255 -11.955 1.00 90.62 96 MET A O 1
ATOM 703 N N . LEU A 1 97 ? 8.545 9.229 -11.588 1.00 89.50 97 LEU A N 1
ATOM 704 C CA . LEU A 1 97 ? 8.476 9.350 -10.135 1.00 89.50 97 LEU A CA 1
ATOM 705 C C . LEU A 1 97 ? 9.443 10.427 -9.622 1.00 89.50 97 LEU A C 1
ATOM 707 O O . LEU A 1 97 ? 10.665 10.282 -9.728 1.00 89.50 97 LEU A O 1
ATOM 711 N N . PRO A 1 98 ? 8.930 11.505 -8.999 1.00 74.69 98 PRO A N 1
ATOM 712 C CA . PRO A 1 98 ? 9.789 12.516 -8.431 1.00 74.69 98 PRO A CA 1
ATOM 713 C C . PRO A 1 98 ? 10.382 11.962 -7.137 1.00 74.69 98 PRO A C 1
ATOM 715 O O . PRO A 1 98 ? 9.663 11.782 -6.149 1.00 74.69 98 PRO A O 1
ATOM 718 N N . GLN A 1 99 ? 11.706 11.790 -7.155 1.00 66.31 99 GLN A N 1
ATOM 719 C CA . GLN A 1 99 ? 12.631 11.509 -6.047 1.00 66.31 99 GLN A CA 1
ATOM 720 C C . GLN A 1 99 ? 13.234 10.099 -6.059 1.00 66.31 99 GLN A C 1
ATOM 722 O O . GLN A 1 99 ? 12.534 9.100 -6.151 1.00 66.31 99 GLN A O 1
ATOM 727 N N . VAL A 1 100 ? 14.567 10.101 -5.909 1.00 66.94 100 VAL A N 1
ATOM 728 C CA . VAL A 1 100 ? 15.521 8.984 -5.799 1.00 66.94 100 VAL A CA 1
ATOM 729 C C . VAL A 1 100 ? 15.537 7.972 -6.955 1.00 66.94 100 VAL A C 1
ATOM 731 O O . VAL A 1 100 ? 14.603 7.213 -7.173 1.00 66.94 100 VAL A O 1
ATOM 734 N N . ARG A 1 101 ? 16.688 7.883 -7.645 1.00 73.94 101 ARG A N 1
ATOM 735 C CA . ARG A 1 101 ? 16.949 6.872 -8.694 1.00 73.94 101 ARG A CA 1
ATOM 736 C C . ARG A 1 101 ? 16.712 5.435 -8.212 1.00 73.94 101 ARG A C 1
ATOM 738 O O . ARG A 1 101 ? 16.343 4.588 -9.014 1.00 73.94 101 ARG A O 1
ATOM 745 N N . SER A 1 102 ? 16.907 5.168 -6.920 1.00 83.38 102 SER A N 1
ATOM 746 C CA . SER A 1 102 ? 16.636 3.859 -6.320 1.00 83.38 102 SER A CA 1
ATOM 747 C C . SER A 1 102 ? 15.149 3.500 -6.326 1.00 83.38 102 SER A C 1
ATOM 749 O O . SER A 1 102 ? 14.817 2.338 -6.522 1.00 83.38 102 SER A O 1
ATOM 751 N N . LEU A 1 103 ? 14.253 4.479 -6.176 1.00 86.94 103 LEU A N 1
ATOM 752 C CA . LEU A 1 103 ? 12.809 4.247 -6.191 1.00 86.94 103 LEU A CA 1
ATOM 753 C C . LEU A 1 103 ? 12.310 3.930 -7.604 1.00 86.94 103 LEU A C 1
ATOM 755 O O . LEU A 1 103 ? 11.476 3.046 -7.772 1.00 86.94 103 LEU A O 1
ATOM 759 N N . ALA A 1 104 ? 12.866 4.603 -8.614 1.00 89.69 104 ALA A N 1
ATOM 760 C CA . ALA A 1 104 ? 12.575 4.310 -10.016 1.00 89.69 104 ALA A CA 1
ATOM 761 C C . ALA A 1 104 ? 13.006 2.885 -10.403 1.00 89.69 104 ALA A C 1
ATOM 763 O O . ALA A 1 104 ? 12.261 2.205 -11.093 1.00 89.69 104 ALA A O 1
ATOM 764 N N . ALA A 1 105 ? 14.154 2.408 -9.909 1.00 91.38 105 ALA A N 1
ATOM 765 C CA . ALA A 1 105 ? 14.611 1.039 -10.163 1.00 91.38 105 ALA A CA 1
ATOM 766 C C . ALA A 1 105 ? 13.700 -0.020 -9.518 1.00 91.38 105 ALA A C 1
ATOM 768 O O . ALA A 1 105 ? 13.382 -1.021 -10.148 1.00 91.38 105 ALA A O 1
ATOM 769 N N . VAL A 1 106 ? 13.242 0.208 -8.280 1.00 92.75 106 VAL A N 1
ATOM 770 C CA . VAL A 1 106 ? 12.287 -0.701 -7.618 1.00 92.75 106 VAL A CA 1
ATOM 771 C C . VAL A 1 106 ? 10.927 -0.668 -8.317 1.00 92.75 106 VAL A C 1
ATOM 773 O O . VAL A 1 106 ? 10.316 -1.714 -8.505 1.00 92.75 106 VAL A O 1
ATOM 776 N N . CYS A 1 107 ? 10.467 0.511 -8.740 1.00 94.00 107 CYS A N 1
ATOM 777 C CA . CYS A 1 107 ? 9.258 0.648 -9.549 1.00 94.00 107 CYS A CA 1
ATOM 778 C C . CYS A 1 107 ? 9.348 -0.179 -10.835 1.00 94.00 107 CYS A C 1
ATOM 780 O O . CYS A 1 107 ? 8.422 -0.928 -11.134 1.00 94.00 107 CYS A O 1
ATOM 782 N N . ASP A 1 108 ? 10.460 -0.046 -11.563 1.00 94.38 108 ASP A N 1
ATOM 783 C CA . ASP A 1 108 ? 10.677 -0.715 -12.844 1.00 94.38 108 ASP A CA 1
ATOM 784 C C . ASP A 1 108 ? 10.674 -2.235 -12.663 1.00 94.38 108 ASP A C 1
ATOM 786 O O . ASP A 1 108 ? 9.894 -2.927 -13.305 1.00 94.38 108 ASP A O 1
ATOM 790 N N . GLU A 1 109 ? 11.414 -2.745 -11.675 1.00 93.88 109 GLU A N 1
ATOM 791 C CA . GLU A 1 109 ? 11.453 -4.176 -11.345 1.00 93.88 109 GLU A CA 1
ATOM 792 C C . GLU A 1 109 ? 10.069 -4.737 -10.964 1.00 93.88 109 GLU A C 1
ATOM 794 O O . GLU A 1 109 ? 9.656 -5.795 -11.450 1.00 93.88 109 GLU A O 1
ATOM 799 N N . LEU A 1 110 ? 9.324 -4.032 -10.101 1.00 93.56 110 LEU A N 1
ATOM 800 C CA . LEU A 1 110 ? 7.982 -4.449 -9.680 1.00 93.56 110 LEU A CA 1
ATOM 801 C C . LEU A 1 110 ? 6.988 -4.423 -10.846 1.00 93.56 110 LEU A C 1
ATOM 803 O O . LEU A 1 110 ? 6.124 -5.297 -10.946 1.00 93.56 110 LEU A O 1
ATOM 807 N N . CYS A 1 111 ? 7.105 -3.427 -11.722 1.00 94.75 111 CYS A N 1
ATOM 808 C CA . CYS A 1 111 ? 6.248 -3.274 -12.885 1.00 94.75 111 CYS A CA 1
ATOM 809 C C . CYS A 1 111 ? 6.558 -4.317 -13.962 1.00 94.75 111 CYS A C 1
ATOM 811 O O . CYS A 1 111 ? 5.628 -4.951 -14.453 1.00 94.75 111 CYS A O 1
ATOM 813 N N . GLU A 1 112 ? 7.829 -4.557 -14.288 1.00 94.06 112 GLU A N 1
ATOM 814 C CA . GLU A 1 112 ? 8.248 -5.572 -15.263 1.00 94.06 112 GLU A CA 1
ATOM 815 C C . GLU A 1 112 ? 7.851 -6.979 -14.799 1.00 94.06 112 GLU A C 1
ATOM 817 O O . GLU A 1 112 ? 7.321 -7.772 -15.577 1.00 94.06 112 GLU A O 1
ATOM 822 N N . THR A 1 113 ? 8.001 -7.268 -13.501 1.00 91.88 113 THR A N 1
ATOM 823 C CA . THR A 1 113 ? 7.581 -8.553 -12.920 1.00 91.88 113 THR A CA 1
ATOM 824 C C . THR A 1 113 ? 6.069 -8.768 -13.024 1.00 91.88 113 THR A C 1
ATOM 826 O O . THR A 1 113 ? 5.613 -9.878 -13.305 1.00 91.88 113 THR A O 1
ATOM 829 N N . ALA A 1 114 ? 5.271 -7.724 -12.785 1.00 93.12 114 ALA A N 1
ATOM 830 C CA . ALA A 1 114 ? 3.812 -7.821 -12.807 1.00 93.12 114 ALA A CA 1
ATOM 831 C C . ALA A 1 114 ? 3.198 -7.657 -14.209 1.00 93.12 114 ALA A C 1
ATOM 833 O O . ALA A 1 114 ? 2.080 -8.124 -14.445 1.00 93.12 114 ALA A O 1
ATOM 834 N N . GLY A 1 115 ? 3.907 -6.987 -15.117 1.00 94.19 115 GLY A N 1
ATOM 835 C CA . GLY A 1 115 ? 3.407 -6.458 -16.381 1.00 94.19 115 GLY A CA 1
ATOM 836 C C . GLY A 1 115 ? 2.717 -5.097 -16.218 1.00 94.19 115 GLY A C 1
ATOM 837 O O . GLY A 1 115 ? 1.927 -4.888 -15.293 1.00 94.19 115 GLY A O 1
ATOM 838 N N . ILE A 1 116 ? 2.960 -4.182 -17.167 1.00 94.19 116 ILE A N 1
ATOM 839 C CA . ILE A 1 116 ? 2.480 -2.787 -17.123 1.00 94.19 116 ILE A CA 1
ATOM 840 C C . ILE A 1 116 ? 0.964 -2.666 -16.908 1.00 94.19 116 ILE A C 1
ATOM 842 O O . ILE A 1 116 ? 0.519 -1.867 -16.086 1.00 94.19 116 ILE A O 1
ATOM 846 N N . GLU A 1 117 ? 0.154 -3.489 -17.581 1.00 92.50 117 GLU A N 1
ATOM 847 C CA . GLU A 1 117 ? -1.309 -3.441 -17.451 1.00 92.50 117 GLU A CA 1
ATOM 848 C C . GLU A 1 117 ? -1.766 -3.786 -16.030 1.00 92.50 117 GLU A C 1
ATOM 850 O O . GLU A 1 117 ? -2.593 -3.083 -15.440 1.00 92.50 117 GLU A O 1
ATOM 855 N N . ARG A 1 118 ? -1.203 -4.858 -15.458 1.00 93.31 118 ARG A N 1
ATOM 856 C CA . ARG A 1 118 ? -1.513 -5.291 -14.093 1.00 93.31 118 ARG A CA 1
ATOM 857 C C . ARG A 1 118 ? -1.006 -4.271 -13.087 1.00 93.31 118 ARG A C 1
ATOM 859 O O . ARG A 1 118 ? -1.745 -3.922 -12.175 1.00 93.31 118 ARG A O 1
ATOM 866 N N . PHE A 1 119 ? 0.208 -3.766 -13.278 1.00 94.38 119 PHE A N 1
ATOM 867 C CA . PHE A 1 119 ? 0.812 -2.776 -12.399 1.00 94.38 119 PHE A CA 1
ATOM 868 C C . PHE A 1 119 ? -0.036 -1.505 -12.312 1.00 94.38 119 PHE A C 1
ATOM 870 O O . PHE A 1 119 ? -0.424 -1.097 -11.220 1.00 94.38 119 PHE A O 1
ATOM 877 N N . VAL A 1 120 ? -0.413 -0.922 -13.452 1.00 93.56 120 VAL A N 1
ATOM 878 C CA . VAL A 1 120 ? -1.267 0.274 -13.495 1.00 93.56 120 VAL A CA 1
ATOM 879 C C . VAL A 1 120 ? -2.623 -0.008 -12.864 1.00 93.56 120 VAL A C 1
ATOM 881 O O . VAL A 1 120 ? -3.106 0.791 -12.059 1.00 93.56 120 VAL A O 1
ATOM 884 N N . LYS A 1 121 ? -3.247 -1.144 -13.198 1.00 93.19 121 LYS A N 1
ATOM 885 C CA . LYS A 1 121 ? -4.527 -1.524 -12.597 1.00 93.19 121 LYS A CA 1
ATOM 886 C C . LYS A 1 121 ? -4.410 -1.600 -11.074 1.00 93.19 121 LYS A C 1
ATOM 888 O O . LYS A 1 121 ? -5.290 -1.088 -10.384 1.00 93.19 121 LYS A O 1
ATOM 893 N N . SER A 1 122 ? -3.324 -2.167 -10.552 1.00 93.12 122 SER A N 1
ATOM 894 C CA . SER A 1 122 ? -3.042 -2.213 -9.116 1.00 93.12 122 SER A CA 1
ATOM 895 C C . SER A 1 122 ? -2.826 -0.822 -8.524 1.00 93.12 122 SER A C 1
ATOM 897 O O . SER A 1 122 ? -3.396 -0.541 -7.476 1.00 93.12 122 SER A O 1
ATOM 899 N N . VAL A 1 123 ? -2.091 0.073 -9.197 1.00 92.88 123 VAL A N 1
ATOM 900 C CA . VAL A 1 123 ? -1.898 1.469 -8.753 1.00 92.88 123 VAL A CA 1
ATOM 901 C C . VAL A 1 123 ? -3.242 2.182 -8.580 1.00 92.88 123 VAL A C 1
ATOM 903 O O . VAL A 1 123 ? -3.476 2.811 -7.554 1.00 92.88 123 VAL A O 1
ATOM 906 N N . VAL A 1 124 ? -4.144 2.062 -9.559 1.00 90.19 124 VAL A N 1
ATOM 907 C CA . VAL A 1 124 ? -5.458 2.728 -9.526 1.00 90.19 124 VAL A CA 1
ATOM 908 C C . VAL A 1 124 ? -6.425 2.049 -8.551 1.00 90.19 124 VAL A C 1
ATOM 910 O O . VAL A 1 124 ? -7.296 2.713 -8.000 1.00 90.19 124 VAL A O 1
ATOM 913 N N . THR A 1 125 ? -6.290 0.741 -8.319 1.00 88.50 125 THR A N 1
ATOM 914 C CA . THR A 1 125 ? -7.182 -0.007 -7.415 1.00 88.50 125 THR A CA 1
ATOM 915 C C . THR A 1 125 ? -6.776 0.153 -5.948 1.00 88.50 125 THR A C 1
ATOM 917 O O . THR A 1 125 ? -7.634 0.286 -5.081 1.00 88.50 125 THR A O 1
ATOM 920 N N . ALA A 1 126 ? -5.478 0.158 -5.651 1.00 82.69 126 ALA A N 1
ATOM 921 C CA . ALA A 1 126 ? -4.943 0.164 -4.292 1.00 82.69 126 ALA A CA 1
ATOM 922 C C . ALA A 1 126 ? -4.610 1.583 -3.801 1.00 82.69 126 ALA A C 1
ATOM 924 O O . ALA A 1 126 ? -3.578 1.779 -3.174 1.00 82.69 126 ALA A O 1
ATOM 925 N N . THR A 1 127 ? -5.465 2.573 -4.080 1.00 70.00 127 THR A N 1
ATOM 926 C CA . THR A 1 127 ? -5.180 4.027 -3.998 1.00 70.00 127 THR A CA 1
ATOM 927 C C . THR A 1 127 ? -4.511 4.541 -2.713 1.00 70.00 127 THR A C 1
ATOM 929 O O . THR A 1 127 ? -3.896 5.607 -2.742 1.00 70.00 127 THR A O 1
ATOM 932 N N . SER A 1 128 ? -4.573 3.807 -1.602 1.00 73.75 128 SER A N 1
ATOM 933 C CA . SER A 1 128 ? -3.852 4.115 -0.359 1.00 73.75 128 SER A CA 1
ATOM 934 C C . SER A 1 128 ? -3.303 2.890 0.385 1.00 73.75 128 SER A C 1
ATOM 936 O O . SER A 1 128 ? -2.754 3.029 1.478 1.00 73.75 128 SER A O 1
ATOM 938 N N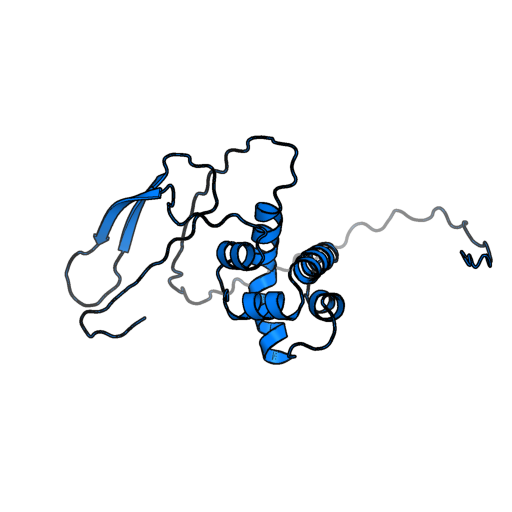 . TYR A 1 129 ? -3.421 1.689 -0.182 1.00 85.50 129 TYR A N 1
ATOM 939 C CA . TYR A 1 129 ? -3.193 0.447 0.554 1.00 85.50 129 TYR A CA 1
ATOM 940 C C . TYR A 1 129 ? -1.914 -0.249 0.089 1.00 85.50 129 TYR A C 1
ATOM 942 O O . TYR A 1 129 ? -1.944 -1.106 -0.790 1.00 85.50 129 TYR A O 1
ATOM 950 N N . SER A 1 130 ? -0.786 0.092 0.722 1.00 90.31 130 SER A N 1
ATOM 951 C CA . SER A 1 130 ? 0.541 -0.421 0.348 1.00 90.31 130 SER A CA 1
ATOM 952 C C . SER A 1 130 ? 0.649 -1.949 0.348 1.00 90.31 130 SER A C 1
ATOM 954 O O . SER A 1 130 ? 1.252 -2.501 -0.566 1.00 90.31 130 SER A O 1
ATOM 956 N N . ILE A 1 131 ? 0.058 -2.644 1.331 1.00 89.56 131 ILE A N 1
ATOM 957 C CA . ILE A 1 131 ? 0.129 -4.114 1.386 1.00 89.56 131 ILE A CA 1
ATOM 958 C C . ILE A 1 131 ? -0.736 -4.757 0.303 1.00 89.56 131 ILE A C 1
ATOM 960 O O . ILE A 1 131 ? -0.250 -5.594 -0.448 1.00 89.56 131 ILE A O 1
ATOM 964 N N . TYR A 1 132 ? -1.965 -4.265 0.136 1.00 90.06 132 TYR A N 1
ATOM 965 C CA . TYR A 1 132 ? -2.904 -4.753 -0.866 1.00 90.06 132 TYR A CA 1
ATOM 966 C C . TYR A 1 132 ? -2.378 -4.542 -2.289 1.00 90.06 132 TYR A C 1
ATOM 968 O O . TYR A 1 132 ? -2.515 -5.403 -3.153 1.00 90.06 132 TYR A O 1
ATOM 976 N N . PHE A 1 133 ? -1.692 -3.423 -2.533 1.00 93.00 133 PHE A N 1
ATOM 977 C CA . PHE A 1 133 ? -0.958 -3.208 -3.776 1.00 93.00 133 PHE A CA 1
ATOM 978 C C . PHE A 1 133 ? 0.045 -4.342 -4.038 1.00 93.00 133 PHE A C 1
ATOM 980 O O . PHE A 1 133 ? 0.052 -4.921 -5.122 1.00 93.00 133 PHE A O 1
ATOM 987 N N . CYS A 1 134 ? 0.853 -4.701 -3.043 1.00 92.00 134 CYS A N 1
ATOM 988 C CA . CYS A 1 134 ? 1.871 -5.743 -3.163 1.00 92.00 134 CYS A CA 1
ATOM 989 C C . CYS A 1 134 ? 1.291 -7.164 -3.256 1.00 92.00 134 CYS A C 1
ATOM 991 O O . CYS A 1 134 ? 1.827 -8.006 -3.976 1.00 92.00 134 CYS A O 1
ATOM 993 N N . GLU A 1 135 ? 0.153 -7.430 -2.620 1.00 90.44 135 GLU A N 1
ATOM 994 C CA . GLU A 1 135 ? -0.624 -8.661 -2.810 1.00 90.44 135 GLU A CA 1
ATOM 995 C C . GLU A 1 135 ? -1.156 -8.773 -4.245 1.00 90.44 135 GLU A C 1
ATOM 997 O O . GLU A 1 135 ? -1.010 -9.812 -4.892 1.00 90.44 135 GLU A O 1
ATOM 1002 N N . LEU A 1 136 ? -1.689 -7.678 -4.806 1.00 91.81 136 LEU A N 1
ATOM 1003 C CA . LEU A 1 136 ? -2.137 -7.640 -6.200 1.00 91.81 136 LEU A CA 1
ATOM 1004 C C . LEU A 1 136 ? -0.988 -7.856 -7.190 1.00 91.81 136 LEU A C 1
ATOM 1006 O O . LEU A 1 136 ? -1.220 -8.410 -8.268 1.00 91.81 136 LEU A O 1
ATOM 1010 N N . LEU A 1 137 ? 0.236 -7.443 -6.852 1.00 92.12 137 LEU A N 1
ATOM 1011 C CA . LEU A 1 137 ? 1.441 -7.736 -7.637 1.00 92.12 137 LEU A CA 1
ATOM 1012 C C . LEU A 1 137 ? 2.008 -9.143 -7.378 1.00 92.12 137 LEU A C 1
ATOM 1014 O O . LEU A 1 137 ? 2.874 -9.588 -8.127 1.00 92.12 137 LEU A O 1
ATOM 1018 N N . GLY A 1 138 ? 1.512 -9.859 -6.365 1.00 89.88 138 GLY A N 1
ATOM 1019 C CA . GLY A 1 138 ? 2.000 -11.183 -5.971 1.00 89.88 138 GLY A CA 1
ATOM 1020 C C . GLY A 1 138 ? 3.359 -11.165 -5.266 1.00 89.88 138 GLY A C 1
ATOM 1021 O O . GLY A 1 138 ? 4.013 -12.201 -5.181 1.00 89.88 138 GLY A O 1
ATOM 1022 N N . THR A 1 139 ? 3.812 -10.003 -4.788 1.00 89.88 139 THR A N 1
ATOM 1023 C CA . THR A 1 139 ? 5.071 -9.863 -4.036 1.00 89.88 139 THR A CA 1
ATOM 1024 C C . THR A 1 139 ? 4.891 -10.103 -2.543 1.00 89.88 139 THR A C 1
ATOM 1026 O O . THR A 1 139 ? 5.860 -10.448 -1.867 1.00 89.88 139 THR A O 1
ATOM 1029 N N . CYS A 1 140 ? 3.663 -9.956 -2.045 1.00 88.00 140 CYS A N 1
ATOM 1030 C CA . CYS A 1 140 ? 3.251 -10.354 -0.706 1.00 88.00 140 CYS A CA 1
ATOM 1031 C C . CYS A 1 140 ? 2.311 -11.568 -0.773 1.00 88.00 140 CYS A C 1
ATOM 1033 O O . CYS A 1 140 ? 1.473 -11.632 -1.678 1.00 88.00 140 CYS A O 1
ATOM 1035 N N . PRO A 1 141 ? 2.422 -12.524 0.168 1.00 85.75 141 PRO A N 1
ATOM 1036 C CA . PRO A 1 141 ? 1.415 -13.561 0.331 1.00 85.75 141 PRO A CA 1
ATOM 1037 C C . PRO A 1 141 ? 0.101 -12.937 0.809 1.00 85.75 141 PRO A C 1
ATOM 1039 O O . PRO A 1 141 ? 0.113 -12.037 1.644 1.00 85.75 141 PRO A O 1
ATOM 1042 N N . ILE A 1 142 ? -1.019 -13.445 0.300 1.00 84.56 142 ILE A N 1
ATOM 1043 C CA . ILE A 1 142 ? -2.350 -13.069 0.780 1.00 84.56 142 ILE A CA 1
ATOM 1044 C C . ILE A 1 142 ? -2.640 -13.907 2.021 1.00 84.56 142 ILE A C 1
ATOM 1046 O O . ILE A 1 142 ? -2.592 -15.138 1.957 1.00 84.56 142 ILE A O 1
ATOM 1050 N N . ASN A 1 143 ? -2.934 -13.244 3.135 1.00 78.00 143 ASN A N 1
ATOM 1051 C CA . ASN A 1 143 ? -3.415 -13.896 4.342 1.00 78.00 143 ASN A CA 1
ATOM 1052 C C . ASN A 1 143 ? -4.656 -13.170 4.871 1.00 78.00 143 ASN A C 1
ATOM 1054 O O . ASN A 1 143 ? -4.548 -12.139 5.532 1.00 78.00 143 ASN A O 1
ATOM 1058 N N . ASP A 1 144 ? -5.826 -13.747 4.602 1.00 73.94 144 ASP A N 1
ATOM 1059 C CA . ASP A 1 144 ? -7.106 -13.235 5.097 1.00 73.94 144 ASP A CA 1
ATOM 1060 C C . ASP A 1 144 ? -7.371 -13.640 6.561 1.00 73.94 144 ASP A C 1
ATOM 1062 O O . ASP A 1 144 ? -8.239 -13.073 7.226 1.00 73.94 144 ASP A O 1
ATOM 1066 N N . GLU A 1 145 ? -6.600 -14.591 7.098 1.00 71.50 145 GLU A N 1
ATOM 1067 C CA . GLU A 1 145 ? -6.652 -15.041 8.492 1.00 71.50 145 GLU A CA 1
ATOM 1068 C C . GLU A 1 145 ? -5.737 -14.170 9.360 1.00 71.50 145 GLU A C 1
ATOM 1070 O O . GLU A 1 145 ? -4.805 -14.653 10.005 1.00 71.50 145 GLU A O 1
ATOM 1075 N N . GLY A 1 146 ? -5.975 -12.854 9.322 1.00 69.56 146 GLY A N 1
ATOM 1076 C CA . GLY A 1 146 ? -5.192 -11.871 10.065 1.00 69.56 146 GLY A CA 1
ATOM 1077 C C . GLY A 1 146 ? -4.932 -12.311 11.510 1.00 69.56 146 GLY A C 1
ATOM 1078 O O . GLY A 1 146 ? -5.824 -12.757 12.222 1.00 69.56 146 GLY A O 1
ATOM 1079 N N . ASP A 1 147 ? -3.692 -12.149 11.958 1.00 77.88 147 ASP A N 1
ATOM 1080 C CA . ASP A 1 147 ? -3.208 -12.636 13.257 1.00 77.88 147 ASP A CA 1
ATOM 1081 C C . ASP A 1 147 ? -3.604 -11.733 14.450 1.00 77.88 147 ASP A C 1
ATOM 1083 O O . ASP A 1 147 ? -3.136 -11.886 15.581 1.00 77.88 147 ASP A O 1
ATOM 1087 N N . ALA A 1 148 ? -4.456 -10.746 14.185 1.00 80.62 148 ALA A N 1
ATOM 1088 C CA . ALA A 1 148 ? -4.828 -9.687 15.101 1.00 80.62 148 ALA A CA 1
ATOM 1089 C C . ALA A 1 148 ? -6.321 -9.759 15.438 1.00 80.62 148 ALA A C 1
ATOM 1091 O O . ALA A 1 148 ? -7.175 -9.707 14.552 1.00 80.62 148 ALA A O 1
ATOM 1092 N N . GLN A 1 149 ? -6.640 -9.813 16.729 1.00 84.69 149 GLN A N 1
ATOM 1093 C CA . GLN A 1 149 ? -8.002 -9.747 17.242 1.00 84.69 149 GLN A CA 1
ATOM 1094 C C . GLN A 1 149 ? -8.253 -8.386 17.900 1.00 84.69 149 GLN A C 1
ATOM 1096 O O . GLN A 1 149 ? -7.434 -7.889 18.671 1.00 84.69 149 GLN A O 1
ATOM 1101 N N . ILE A 1 150 ? -9.408 -7.779 17.618 1.00 85.19 150 ILE A N 1
ATOM 1102 C CA . ILE A 1 150 ? -9.860 -6.585 18.342 1.00 85.19 150 ILE A CA 1
ATOM 1103 C C . ILE A 1 150 ? -10.414 -7.048 19.692 1.00 85.19 150 ILE A C 1
ATOM 1105 O O . ILE A 1 150 ? -11.511 -7.603 19.750 1.00 85.19 150 ILE A O 1
ATOM 1109 N N . SER A 1 151 ? -9.659 -6.832 20.770 1.00 90.38 151 SER A N 1
ATOM 1110 C CA . SER A 1 151 ? -10.053 -7.228 22.130 1.00 90.38 151 SER A CA 1
ATOM 1111 C C . SER A 1 151 ? -10.866 -6.156 22.859 1.00 90.38 151 SER A C 1
ATOM 1113 O O . SER A 1 151 ? -11.538 -6.443 23.850 1.00 90.38 151 SER A O 1
ATOM 1115 N N . GLY A 1 152 ? -10.876 -4.923 22.346 1.00 88.56 152 GLY A N 1
ATOM 1116 C CA . GLY A 1 152 ? -11.673 -3.838 22.906 1.00 88.56 152 GLY A CA 1
ATOM 1117 C C . GLY A 1 152 ? -12.012 -2.762 21.885 1.00 88.56 152 GLY A C 1
ATOM 1118 O O . GLY A 1 152 ? -11.193 -2.409 21.040 1.00 88.56 152 GLY A O 1
ATOM 1119 N N . LEU A 1 153 ? -13.218 -2.207 21.997 1.00 91.56 153 LEU A N 1
ATOM 1120 C CA . LEU A 1 153 ? -13.662 -1.015 21.283 1.00 91.56 153 LEU A CA 1
ATOM 1121 C C . LEU A 1 153 ? -14.481 -0.160 22.251 1.00 91.56 153 LEU A C 1
ATOM 1123 O O . LEU A 1 153 ? -15.450 -0.631 22.839 1.00 91.56 153 LEU A O 1
ATOM 1127 N N . THR A 1 154 ? -14.091 1.097 22.423 1.00 92.12 154 THR A N 1
ATOM 1128 C CA . THR A 1 154 ? -14.771 2.052 23.300 1.00 92.12 154 THR A CA 1
ATOM 1129 C C . THR A 1 154 ? -14.955 3.379 22.583 1.00 92.12 154 THR A C 1
ATOM 1131 O O . THR A 1 154 ? -14.097 3.818 21.815 1.00 92.12 154 THR A O 1
ATOM 1134 N N . VAL A 1 155 ? -16.084 4.033 22.842 1.00 89.94 155 VAL A N 1
ATOM 1135 C CA . VAL A 1 155 ? -16.397 5.359 22.309 1.00 89.94 155 VAL A CA 1
ATOM 1136 C C . VAL A 1 155 ? -16.714 6.274 23.481 1.00 89.94 155 VAL A C 1
ATOM 1138 O O . VAL A 1 155 ? -17.551 5.943 24.315 1.00 89.94 155 VAL A O 1
ATOM 1141 N N . SER A 1 156 ? -16.038 7.420 23.564 1.00 90.19 156 SER A N 1
ATOM 1142 C CA . SER A 1 156 ? -16.237 8.392 24.640 1.00 90.19 156 SER A CA 1
ATOM 1143 C C . SER A 1 156 ? -16.464 9.808 24.095 1.00 90.19 156 SER A C 1
ATOM 1145 O O . SER A 1 156 ? -15.625 10.302 23.336 1.00 90.19 156 SER A O 1
ATOM 1147 N N . PRO A 1 157 ? -17.558 10.492 24.480 1.00 90.62 157 PRO A N 1
ATOM 1148 C CA . PRO A 1 157 ? -18.688 9.97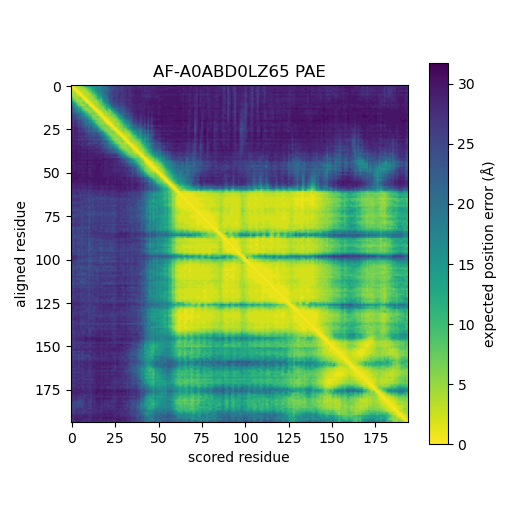1 25.260 1.00 90.62 157 PRO A CA 1
ATOM 1149 C C . PRO A 1 157 ? -19.534 8.958 24.463 1.00 90.62 157 PRO A C 1
ATOM 1151 O O . PRO A 1 157 ? -19.744 9.130 23.265 1.00 90.62 157 PRO A O 1
ATOM 1154 N N . GLU A 1 158 ? -20.040 7.918 25.131 1.00 85.69 158 GLU A N 1
ATOM 1155 C CA . GLU A 1 158 ? -20.847 6.851 24.506 1.00 85.69 158 GLU A CA 1
ATOM 1156 C C . GLU A 1 158 ? -22.165 7.389 23.926 1.00 85.69 158 GLU A C 1
ATOM 1158 O O . GLU A 1 158 ? -22.616 6.981 22.859 1.00 85.69 158 GLU A O 1
ATOM 1163 N N . SER A 1 159 ? -22.756 8.374 24.603 1.00 83.44 159 SER A N 1
ATOM 1164 C CA . SER A 1 159 ? -23.946 9.088 24.153 1.00 83.44 159 SER A CA 1
ATOM 1165 C C . SER A 1 159 ? -23.870 10.563 24.543 1.00 83.44 159 SER A C 1
ATOM 1167 O O . SER A 1 159 ? -23.105 10.960 25.423 1.00 83.44 159 SER A O 1
ATOM 1169 N N . GLY A 1 160 ? -24.635 11.404 23.851 1.00 80.56 160 GLY A N 1
ATOM 1170 C CA . GLY A 1 160 ? -24.682 12.840 24.113 1.00 80.56 160 GLY A CA 1
ATOM 1171 C C . GLY A 1 160 ? -25.005 13.656 22.863 1.00 80.56 160 GLY A C 1
ATOM 1172 O O . GLY A 1 160 ? -25.145 13.085 21.778 1.00 80.56 160 GLY A O 1
ATOM 1173 N N . PRO A 1 161 ? -25.096 14.991 22.984 1.00 80.94 161 PRO A N 1
ATOM 1174 C CA . PRO A 1 161 ? -25.296 15.881 21.842 1.00 80.94 161 PRO A CA 1
ATOM 1175 C C . PRO A 1 161 ? -24.189 15.711 20.791 1.00 80.94 161 PRO A C 1
ATOM 1177 O O . PRO A 1 161 ? -23.110 15.176 21.086 1.00 80.94 161 PRO A O 1
ATOM 1180 N N . GLN A 1 162 ? -24.462 16.151 19.557 1.00 81.19 162 GLN A N 1
ATOM 1181 C CA . GLN A 1 162 ? -23.469 16.132 18.481 1.00 81.19 162 GLN A CA 1
ATOM 1182 C C . GLN A 1 162 ? -22.179 16.821 18.942 1.00 81.19 162 GLN A C 1
ATOM 1184 O O . GLN A 1 162 ? -22.214 17.875 19.575 1.00 81.19 162 GLN A O 1
ATOM 1189 N N . GLY A 1 163 ? -21.040 16.193 18.665 1.00 84.31 163 GLY A N 1
ATOM 1190 C CA . GLY A 1 163 ? -19.733 16.697 19.061 1.00 84.31 163 GLY A CA 1
ATOM 1191 C C . GLY A 1 163 ? -18.638 15.648 18.883 1.00 84.31 163 GLY A C 1
ATOM 1192 O O . GLY A 1 163 ? -18.946 14.500 18.551 1.00 84.31 163 GLY A O 1
ATOM 1193 N N . PRO A 1 164 ? -17.369 16.020 19.119 1.00 84.56 164 PRO A N 1
ATOM 1194 C CA . PRO A 1 164 ? -16.240 15.109 18.994 1.00 84.56 164 PRO A CA 1
ATOM 1195 C C . PRO A 1 164 ? -16.437 13.846 19.836 1.00 84.56 164 PRO A C 1
ATOM 1197 O O . PRO A 1 164 ? -16.934 13.900 20.966 1.00 84.56 164 PRO A O 1
ATOM 1200 N N . ARG A 1 165 ? -16.046 12.704 19.270 1.00 85.75 165 ARG A N 1
ATOM 1201 C CA . ARG A 1 165 ? -16.039 11.404 19.939 1.00 85.75 165 ARG A CA 1
ATOM 1202 C C . ARG A 1 165 ? -14.641 10.821 19.846 1.00 85.75 165 ARG A C 1
ATOM 1204 O O . ARG A 1 165 ? -14.039 10.816 18.776 1.00 85.75 165 ARG A O 1
ATOM 1211 N N . LYS A 1 166 ? -14.131 10.321 20.966 1.00 88.69 166 LYS A N 1
ATOM 1212 C CA . LYS A 1 166 ? -12.897 9.547 21.011 1.00 88.69 166 LYS A CA 1
ATOM 1213 C C . LYS A 1 166 ? -13.249 8.079 20.831 1.00 88.69 166 LYS A C 1
ATOM 1215 O O . LYS A 1 166 ? -13.886 7.497 21.704 1.00 88.69 166 LYS A O 1
ATOM 1220 N N . ILE A 1 167 ? -12.820 7.496 19.721 1.00 88.56 167 ILE A N 1
ATOM 1221 C CA . ILE A 1 167 ? -12.900 6.056 19.475 1.00 88.56 167 ILE A CA 1
ATOM 1222 C C . ILE A 1 167 ? -11.548 5.471 19.873 1.00 88.56 167 ILE A C 1
ATOM 1224 O O . ILE A 1 167 ? -10.516 5.909 19.371 1.00 88.56 167 ILE A O 1
ATOM 1228 N N . SER A 1 168 ? -11.544 4.536 20.817 1.00 90.00 168 SER A N 1
ATOM 1229 C CA . SER A 1 168 ? -10.340 3.816 21.240 1.00 90.00 168 SER A CA 1
ATOM 1230 C C . SER A 1 168 ? -10.562 2.331 21.029 1.00 90.00 168 SER A C 1
ATOM 1232 O O . SER A 1 168 ? -11.632 1.816 21.343 1.00 90.00 168 SER A O 1
ATOM 1234 N N . PHE A 1 169 ? -9.553 1.643 20.522 1.00 88.88 169 PHE A N 1
ATOM 1235 C CA . PHE A 1 169 ? -9.602 0.211 20.290 1.00 88.88 169 PHE A CA 1
ATOM 1236 C C . PHE A 1 169 ? -8.305 -0.436 20.747 1.00 88.88 169 PHE A C 1
ATOM 1238 O O . PHE A 1 169 ? -7.257 0.210 20.790 1.00 88.88 169 PHE A O 1
ATOM 1245 N N . THR A 1 170 ? -8.397 -1.709 21.096 1.00 88.06 170 THR A N 1
ATOM 1246 C CA . THR A 1 170 ? -7.265 -2.525 21.520 1.00 88.06 170 THR A CA 1
ATOM 1247 C C . THR A 1 170 ? -7.162 -3.705 20.578 1.00 88.06 170 THR A C 1
ATOM 1249 O O . THR A 1 170 ? -8.169 -4.339 20.259 1.00 88.06 170 THR A O 1
ATOM 1252 N N . ILE A 1 171 ? -5.945 -3.953 20.104 1.00 86.44 171 ILE A N 1
ATOM 1253 C CA . ILE A 1 171 ? -5.626 -5.058 19.212 1.00 86.44 171 ILE A CA 1
ATOM 1254 C C . ILE A 1 171 ? -4.623 -5.946 19.916 1.00 86.44 171 ILE A C 1
ATOM 1256 O O . ILE A 1 171 ? -3.592 -5.471 20.388 1.00 86.44 171 ILE A O 1
ATOM 1260 N N . GLU A 1 172 ? -4.922 -7.233 19.930 1.00 86.62 172 GLU A N 1
ATOM 1261 C CA . GLU A 1 172 ? -4.017 -8.279 20.370 1.00 86.62 172 GLU A CA 1
ATOM 1262 C C . GLU A 1 172 ? -3.581 -9.062 19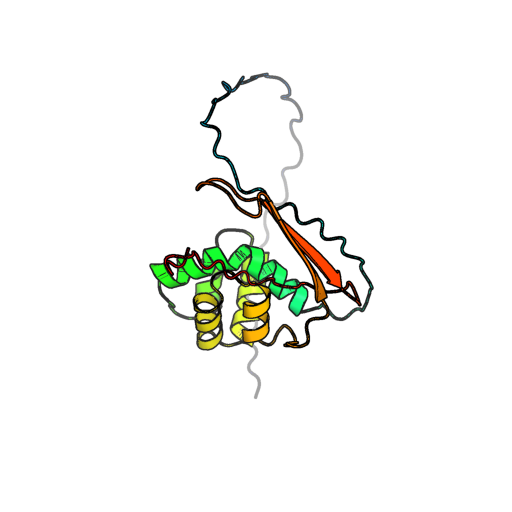.135 1.00 86.62 172 GLU A C 1
ATOM 1264 O O . GLU A 1 172 ? -4.408 -9.659 18.451 1.00 86.62 172 GLU A O 1
ATOM 1269 N N . SER A 1 173 ? -2.288 -9.003 18.811 1.00 83.44 173 SER A N 1
ATOM 1270 C CA . SER A 1 173 ? -1.683 -9.835 17.767 1.00 83.44 173 SER A CA 1
ATOM 1271 C C . SER A 1 173 ? -0.968 -11.008 18.420 1.00 83.44 173 SER A C 1
ATOM 1273 O O . SER A 1 173 ? -0.245 -10.819 19.400 1.00 83.44 173 SER A O 1
ATOM 1275 N N . THR A 1 174 ? -1.173 -12.211 17.888 1.00 78.25 174 THR A N 1
ATOM 1276 C CA . THR A 1 174 ? -0.625 -13.442 18.479 1.00 78.25 174 THR A CA 1
ATOM 1277 C C . THR A 1 174 ? 0.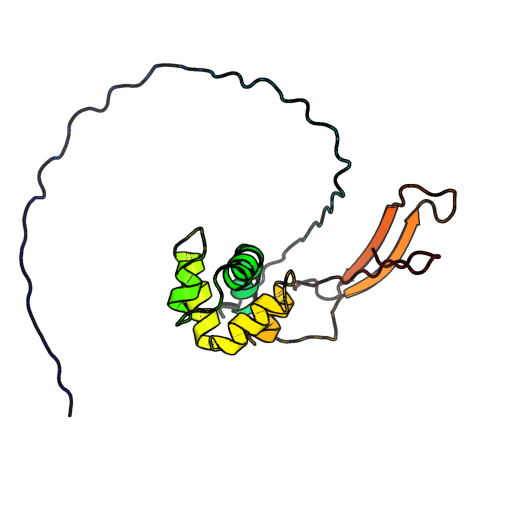862 -13.615 18.166 1.00 78.25 174 THR A C 1
ATOM 1279 O O . THR A 1 174 ? 1.607 -14.152 18.981 1.00 78.25 174 THR A O 1
ATOM 1282 N N . ASN A 1 175 ? 1.312 -13.132 17.009 1.00 70.19 175 ASN A N 1
ATOM 1283 C CA . ASN A 1 175 ? 2.656 -13.333 16.485 1.00 70.19 175 ASN A CA 1
ATOM 1284 C C . ASN A 1 175 ? 3.444 -12.028 16.297 1.00 70.19 175 ASN A C 1
ATOM 1286 O O . ASN A 1 175 ? 4.665 -12.085 16.245 1.00 70.19 175 ASN A O 1
ATOM 1290 N N . GLY A 1 176 ? 2.820 -10.844 16.254 1.00 62.72 176 GLY A N 1
ATOM 1291 C CA . GLY A 1 176 ? 3.508 -9.539 16.331 1.00 62.72 176 GLY A CA 1
ATOM 1292 C C . GLY A 1 176 ? 4.521 -9.224 15.214 1.00 62.72 176 GLY A C 1
ATOM 1293 O O . GLY A 1 176 ? 5.161 -8.173 15.242 1.00 62.72 176 GLY A O 1
ATOM 1294 N N . ILE A 1 177 ? 4.674 -10.109 14.229 1.00 60.03 177 ILE A N 1
ATOM 1295 C CA . ILE A 1 177 ? 5.645 -10.015 13.137 1.00 60.03 177 ILE A CA 1
ATOM 1296 C C . ILE A 1 177 ? 4.914 -9.850 11.803 1.00 60.03 177 ILE A C 1
ATOM 1298 O O . ILE A 1 177 ? 4.820 -10.769 10.997 1.00 60.03 177 ILE A O 1
ATOM 1302 N N . GLY A 1 178 ? 4.359 -8.663 11.558 1.00 61.31 178 GLY A N 1
ATOM 1303 C CA . GLY A 1 178 ? 3.731 -8.374 10.271 1.00 61.31 178 GLY A CA 1
ATOM 1304 C C . GLY A 1 178 ? 3.215 -6.950 10.129 1.00 61.31 178 GLY A C 1
ATOM 1305 O O . GLY A 1 178 ? 2.881 -6.280 11.106 1.00 61.31 178 GLY A O 1
ATOM 1306 N N . THR A 1 179 ? 3.135 -6.485 8.884 1.00 68.44 179 THR A N 1
ATOM 1307 C CA . THR A 1 179 ? 2.370 -5.287 8.536 1.00 68.44 179 THR A CA 1
ATOM 1308 C C . THR A 1 179 ? 0.905 -5.689 8.407 1.00 68.44 179 THR A C 1
ATOM 1310 O O . THR A 1 179 ? 0.568 -6.528 7.581 1.00 68.44 179 THR A O 1
ATOM 1313 N N . GLY A 1 180 ? 0.037 -5.102 9.227 1.00 68.88 180 GLY A N 1
ATOM 1314 C CA . GLY A 1 180 ? -1.412 -5.262 9.124 1.00 68.88 180 GLY A CA 1
ATOM 1315 C C . GLY A 1 180 ? -2.073 -3.982 8.622 1.00 68.88 180 GLY A C 1
ATOM 1316 O O . GLY A 1 180 ? -1.531 -2.886 8.783 1.00 68.88 180 GLY A O 1
ATOM 1317 N N . GLN A 1 181 ? -3.260 -4.109 8.036 1.00 70.69 181 GLN A N 1
ATOM 1318 C CA . GLN A 1 181 ? -4.134 -2.974 7.754 1.00 70.69 181 GLN A CA 1
ATOM 1319 C C . GLN A 1 181 ? -5.417 -3.088 8.566 1.00 70.69 181 GLN A C 1
ATOM 1321 O O . GLN A 1 181 ? -5.932 -4.179 8.792 1.00 70.69 181 GLN A O 1
ATOM 1326 N N . LEU A 1 182 ? -5.929 -1.939 9.001 1.00 74.88 182 LEU A N 1
ATOM 1327 C CA . LEU A 1 182 ? -7.201 -1.842 9.701 1.00 74.88 182 LEU A CA 1
ATOM 1328 C C . LEU A 1 182 ? -8.184 -1.082 8.829 1.00 74.88 182 LEU A C 1
ATOM 1330 O O . LEU A 1 182 ? -7.923 0.057 8.437 1.00 74.88 182 LEU A O 1
ATOM 1334 N N . LEU A 1 183 ? -9.323 -1.712 8.558 1.00 73.62 183 LEU A N 1
ATOM 1335 C CA . LEU A 1 183 ? -10.414 -1.095 7.826 1.00 73.62 183 LEU A CA 1
ATOM 1336 C C . LEU A 1 183 ? -11.496 -0.648 8.806 1.00 73.62 183 LEU A C 1
ATOM 1338 O O . LEU A 1 183 ? -12.074 -1.455 9.532 1.00 73.62 183 LEU A O 1
ATOM 1342 N N . TRP A 1 184 ? -11.760 0.655 8.819 1.00 76.38 184 TRP A N 1
ATOM 1343 C CA . TRP A 1 184 ? -12.733 1.278 9.707 1.00 76.38 184 TRP A CA 1
ATOM 1344 C C . TRP A 1 184 ? -13.954 1.713 8.910 1.00 76.38 184 TRP A C 1
ATOM 1346 O O . TRP A 1 184 ? -13.832 2.469 7.949 1.00 76.38 184 TRP A O 1
ATOM 1356 N N . PHE A 1 185 ? -15.136 1.272 9.338 1.00 79.19 185 PHE A N 1
ATOM 1357 C CA . PHE A 1 185 ? -16.407 1.721 8.780 1.00 79.19 185 PHE A CA 1
ATOM 1358 C C . PHE A 1 185 ? -17.159 2.527 9.832 1.00 79.19 185 PHE A C 1
ATOM 1360 O O . PHE A 1 185 ? -17.632 1.978 10.826 1.00 79.19 185 PHE A O 1
ATOM 1367 N N . VAL A 1 186 ? -17.284 3.835 9.611 1.00 80.06 186 VAL A N 1
ATOM 1368 C CA . VAL A 1 186 ? -18.104 4.707 10.456 1.00 80.06 186 VAL A CA 1
ATOM 1369 C C . VAL A 1 186 ? -19.439 4.914 9.757 1.00 80.06 186 VAL A C 1
ATOM 1371 O O . VAL A 1 186 ? -19.493 5.422 8.642 1.00 80.06 186 VAL A O 1
ATOM 1374 N N . THR A 1 187 ? -20.521 4.494 10.408 1.00 77.75 187 THR A N 1
ATOM 1375 C CA . THR A 1 187 ? -21.883 4.742 9.926 1.00 77.75 187 THR A CA 1
ATOM 1376 C C . THR A 1 187 ? -22.568 5.678 10.902 1.00 77.75 187 THR A C 1
ATOM 1378 O O . THR A 1 187 ? -22.622 5.402 12.101 1.00 77.75 187 THR A O 1
ATOM 1381 N N . THR A 1 188 ? -23.071 6.800 10.405 1.00 79.56 188 THR A N 1
ATOM 1382 C CA . THR A 1 188 ? -23.879 7.722 11.197 1.00 79.56 188 THR A CA 1
ATOM 1383 C C . THR A 1 188 ? -25.329 7.235 11.258 1.00 79.56 188 THR A C 1
ATOM 1385 O O . THR A 1 188 ? -25.791 6.473 10.408 1.00 79.56 188 THR A O 1
ATOM 1388 N N . VAL A 1 189 ? -26.073 7.667 12.278 1.00 77.88 189 VAL A N 1
ATOM 1389 C CA . VAL A 1 189 ? -27.480 7.264 12.479 1.00 77.88 189 VAL A CA 1
ATOM 1390 C C . VAL A 1 189 ? -28.408 7.673 11.329 1.00 77.88 189 VAL A C 1
ATOM 1392 O O . VAL A 1 189 ? -29.445 7.050 11.129 1.00 77.88 189 VAL A O 1
ATOM 1395 N N . ASP A 1 190 ? -28.039 8.702 10.568 1.00 82.81 190 ASP A N 1
ATOM 1396 C CA . ASP A 1 190 ? -28.734 9.179 9.369 1.00 82.81 190 ASP A CA 1
ATOM 1397 C C . ASP A 1 190 ? -28.298 8.452 8.080 1.00 82.81 190 ASP A C 1
ATOM 1399 O O . ASP A 1 190 ? -28.827 8.734 7.007 1.00 82.81 190 ASP A O 1
ATOM 1403 N N . GLY A 1 191 ? -27.378 7.484 8.168 1.00 74.25 191 GLY A N 1
ATOM 1404 C CA . GLY A 1 191 ? -26.952 6.646 7.044 1.00 74.25 191 GLY A CA 1
ATOM 1405 C C . GLY A 1 191 ? -26.006 7.331 6.054 1.00 74.25 191 GLY A C 1
ATOM 1406 O O . GLY A 1 191 ? -25.745 6.780 4.981 1.00 74.25 191 GLY A O 1
ATOM 1407 N N . ILE A 1 192 ? -25.479 8.509 6.392 1.00 73.00 192 ILE A N 1
ATOM 1408 C CA . ILE A 1 192 ? -24.501 9.224 5.571 1.00 73.00 192 ILE A CA 1
ATOM 1409 C C . ILE A 1 192 ? -23.120 8.593 5.790 1.00 73.00 192 ILE A C 1
ATOM 1411 O O . ILE A 1 192 ? -22.633 8.471 6.911 1.00 73.00 192 ILE A O 1
ATOM 1415 N N . ARG A 1 193 ? -22.475 8.160 4.704 1.00 63.91 193 ARG A N 1
ATOM 1416 C CA . ARG A 1 193 ? -21.096 7.658 4.764 1.00 63.91 193 ARG A CA 1
ATOM 1417 C C . ARG A 1 193 ? -20.135 8.845 4.781 1.00 63.91 193 ARG A C 1
ATOM 1419 O O . ARG A 1 193 ? -20.252 9.720 3.924 1.00 63.91 193 ARG A O 1
ATOM 1426 N N . ILE A 1 194 ? -19.234 8.855 5.760 1.00 59.53 194 ILE A N 1
ATOM 1427 C CA . ILE A 1 194 ? -18.139 9.825 5.923 1.00 59.53 194 ILE A CA 1
ATOM 1428 C C . ILE A 1 194 ? -16.841 9.259 5.362 1.00 59.53 194 ILE A C 1
ATOM 1430 O O . ILE A 1 194 ? -16.663 8.023 5.459 1.00 59.53 194 ILE A O 1
#